Protein AF-A0A554RQQ5-F1 (afdb_monomer_lite)

Foldseek 3Di:
DDDDDDDDDDDDDDDPPPPPPPPPPPVPDQADLPHPQLVVVVLVVLLVLLCVLLVCVPPDPCLSVLQSVQKDWDWAPKDWPDADPPQSKTKIKTWIWIQGQQGIDIWIKIKMWGQDPVNPDIDMDIPRSNVVSVVVSVVCPDPSRVVSSVPDDDDDDDDDDDDDDDDDDDDDDDDDDDDDDDDDDDWADKDKQFFWQWADWDDDPWIKTWTAGPVRDIFIATERQEVVSVVCVVPVVVVVVSHRFTKMWIWTWDQDPSRRDIGTHTHDIGTDD

Secondary structure (DSSP, 8-state):
--------------------------------TT-HHHHHHHHHHHHHHHHHHTTGGGSPTTHHHHHHHH-EEEEEEEEEEEEETTTTEEEEEEEEEEEETTEEEEEEEEEEEEE-TTSS-EEEEEES-HHHHHHHHHHHTSHHHHHHHHTSPPPP-------PPPPPPPPPP-PPPPPPPPPP---PPPEEEEEEEEEEEE-SSS-EEEEE-TT--EEEEE-TT-HHHHHHHH-HHHHHTTTT-EEEEEEEEEEETTTTEEEEEEEEEEE--

Sequence (273 aa):
MSTLKSWRRFVAPLVLAGTAMLVGCTDDSLPTCMDPTAQNLLKKILVNSVARGLDLSTREPGWLEKVERATEVKLTMVRTTGTDEEYRKRSCAAQLQMIVPSGTEVSSVEYTIQQTDDRKDLLVEMRGHDYLVLSLGVMTGDEAFKRAIANMPAQKQPATTGAAPSAPSTPSTPAAAAPSAPAPTATGPTKTVADATLIWLNCEDLCHLQYKTVQGELKSALCTEAPICREWAESPPEFNKRIGSRATLTLGSQFVPEGGVTLDSLHGIEWKL

pLDDT: mean 73.71, std 18.3, range [33.12, 96.12]

Structure (mmCIF, N/CA/C/O backbone):
data_AF-A0A554RQQ5-F1
#
_entry.id   AF-A0A554RQQ5-F1
#
loop_
_atom_site.group_PDB
_atom_site.id
_atom_site.type_symbol
_atom_site.label_atom_id
_atom_site.label_alt_id
_atom_site.label_comp_id
_atom_site.label_asym_id
_atom_site.label_entity_id
_atom_site.label_seq_id
_atom_site.pdbx_PDB_ins_code
_atom_site.Cartn_x
_atom_site.Cartn_y
_atom_site.Cartn_z
_atom_site.occupancy
_atom_site.B_iso_or_equiv
_atom_site.auth_seq_id
_atom_site.auth_comp_id
_atom_site.auth_asym_id
_atom_site.auth_atom_id
_atom_site.pdbx_PDB_model_num
ATOM 1 N N . MET A 1 1 ? -71.474 25.915 66.696 1.00 38.16 1 MET A N 1
ATOM 2 C CA . MET A 1 1 ? -70.078 25.759 67.166 1.00 38.16 1 MET A CA 1
ATOM 3 C C . MET A 1 1 ? -69.235 25.426 65.945 1.00 38.16 1 MET A C 1
ATOM 5 O O . MET A 1 1 ? -69.621 24.511 65.244 1.00 38.16 1 MET A O 1
ATOM 9 N N . SER A 1 2 ? -68.154 26.081 65.552 1.00 38.19 2 SER A N 1
ATOM 10 C CA . SER A 1 2 ? -67.595 27.398 65.832 1.00 38.19 2 SER A CA 1
ATOM 11 C C . SER A 1 2 ? -66.733 27.731 64.609 1.00 38.19 2 SER A C 1
ATOM 13 O O . SER A 1 2 ? -66.118 26.856 64.008 1.00 38.19 2 SER A O 1
ATOM 15 N N . THR A 1 3 ? -66.756 29.001 64.237 1.00 53.28 3 THR A N 1
ATOM 16 C CA . THR A 1 3 ? -65.980 29.682 63.192 1.00 53.28 3 THR A CA 1
ATOM 17 C C . THR A 1 3 ? -64.470 29.448 63.253 1.00 53.28 3 THR A C 1
ATOM 19 O O . THR A 1 3 ? -63.945 29.372 64.356 1.00 53.28 3 THR A O 1
ATOM 22 N N . LEU A 1 4 ? -63.779 29.541 62.107 1.00 45.88 4 LEU A N 1
ATOM 23 C CA . LEU A 1 4 ? -62.556 30.342 61.861 1.00 45.88 4 LEU A CA 1
ATOM 24 C C . LEU A 1 4 ? -62.091 30.089 60.407 1.00 45.88 4 LEU A C 1
ATOM 26 O O . LEU A 1 4 ? -62.290 28.999 59.896 1.00 45.88 4 LEU A O 1
ATOM 30 N N . LYS A 1 5 ? -61.374 30.939 59.673 1.00 42.56 5 LYS A N 1
ATOM 31 C CA . LYS A 1 5 ? -61.205 32.395 59.542 1.00 42.56 5 LYS A CA 1
ATOM 32 C C . LYS A 1 5 ? -60.085 32.527 58.499 1.00 42.56 5 LYS A C 1
ATOM 34 O O . LYS A 1 5 ? -58.994 32.011 58.701 1.00 42.56 5 LYS A O 1
ATOM 39 N N . SER A 1 6 ? -60.390 33.185 57.384 1.00 51.91 6 SER A N 1
ATOM 40 C CA . SER A 1 6 ? -59.441 33.705 56.387 1.00 51.91 6 SER A CA 1
ATOM 41 C C . SER A 1 6 ? -58.162 34.271 57.019 1.00 51.91 6 SER A C 1
ATOM 43 O O . SER A 1 6 ? -58.278 35.013 57.994 1.00 51.91 6 SER A O 1
ATOM 45 N N . TRP A 1 7 ? -56.990 34.031 56.407 1.00 41.44 7 TRP A N 1
ATOM 46 C CA . TRP A 1 7 ? -56.018 35.105 56.157 1.00 41.44 7 TRP A CA 1
ATOM 47 C C . TRP A 1 7 ? -54.899 34.773 55.151 1.00 41.44 7 TRP A C 1
ATOM 49 O O . TRP A 1 7 ? -54.169 33.802 55.284 1.00 41.44 7 TRP A O 1
ATOM 59 N N . ARG A 1 8 ? -54.755 35.731 54.224 1.00 47.56 8 ARG A N 1
ATOM 60 C CA . ARG A 1 8 ? -53.531 36.324 53.654 1.00 47.56 8 ARG A CA 1
ATOM 61 C C . ARG A 1 8 ? -52.628 35.516 52.710 1.00 47.56 8 ARG A C 1
ATOM 63 O O . ARG A 1 8 ? -51.755 34.754 53.098 1.00 47.56 8 ARG A O 1
ATOM 70 N N . ARG A 1 9 ? -52.768 35.931 51.445 1.00 52.62 9 ARG A N 1
ATOM 71 C CA . ARG A 1 9 ? -51.736 36.120 50.416 1.00 52.62 9 ARG A CA 1
ATOM 72 C C . ARG A 1 9 ? -50.350 36.439 51.003 1.00 52.62 9 ARG A C 1
ATOM 74 O O . ARG A 1 9 ? -50.209 37.445 51.695 1.00 52.62 9 ARG A O 1
ATOM 81 N N . PHE A 1 10 ? -49.345 35.671 50.590 1.00 53.25 10 PHE A N 1
ATOM 82 C CA . PHE A 1 10 ? -47.965 36.135 50.468 1.00 53.25 10 PHE A CA 1
ATOM 83 C C . PHE A 1 10 ? -47.440 35.810 49.070 1.00 53.25 10 PHE A C 1
ATOM 85 O O . PHE A 1 10 ? -47.688 34.746 48.510 1.00 53.25 10 PHE A O 1
ATOM 92 N N . VAL A 1 11 ? -46.790 36.823 48.513 1.00 50.09 11 VAL A N 1
ATOM 93 C CA . VAL A 1 11 ? -46.137 36.892 47.210 1.00 50.09 11 VAL A CA 1
ATOM 94 C C . VAL A 1 11 ? -44.761 36.209 47.297 1.00 50.09 11 VAL A C 1
ATOM 96 O O . VAL A 1 11 ? -44.162 36.174 48.368 1.00 50.09 11 VAL A O 1
ATOM 99 N N . ALA A 1 12 ? -44.321 35.657 46.162 1.00 44.16 12 ALA A N 1
ATOM 100 C CA . ALA A 1 12 ? -43.138 34.825 45.897 1.00 44.16 12 ALA A CA 1
ATOM 101 C C . ALA A 1 12 ? -41.777 35.348 46.421 1.00 44.16 12 ALA A C 1
ATOM 103 O O . ALA A 1 12 ? -41.633 36.536 46.710 1.00 44.16 12 ALA A O 1
ATOM 104 N N . PRO A 1 13 ? -40.741 34.482 46.423 1.00 45.22 13 PRO A N 1
ATOM 105 C CA . PRO A 1 13 ? -39.786 34.576 45.313 1.00 45.22 13 PRO A CA 1
ATOM 106 C C . PRO A 1 13 ? -39.266 33.228 44.768 1.00 45.22 13 PRO A C 1
ATOM 108 O O . PRO A 1 13 ? -38.985 32.287 45.500 1.00 45.22 13 PRO A O 1
ATOM 111 N N . LEU A 1 14 ? -39.129 33.193 43.438 1.00 49.03 14 LEU A N 1
ATOM 112 C CA . LEU A 1 14 ? -37.935 32.781 42.691 1.00 49.03 14 LEU A CA 1
ATOM 113 C C . LEU A 1 14 ? -37.027 31.717 43.355 1.00 49.03 14 LEU A C 1
ATOM 115 O O . LEU A 1 14 ? -36.090 32.054 44.074 1.00 49.03 14 LEU A O 1
ATOM 119 N N . VAL A 1 15 ? -37.228 30.441 43.018 1.00 45.12 15 VAL A N 1
ATOM 120 C CA . VAL A 1 15 ? -36.191 29.409 43.177 1.00 45.12 15 VAL A CA 1
ATOM 121 C C . VAL A 1 15 ? -35.638 29.103 41.790 1.00 45.12 15 VAL A C 1
ATOM 123 O O . VAL A 1 15 ? -36.302 28.470 40.970 1.00 45.12 15 VAL A O 1
ATOM 126 N N . LEU A 1 16 ? -34.425 29.602 41.526 1.00 47.28 16 LEU A N 1
ATOM 127 C CA . LEU A 1 16 ? -33.570 29.140 40.437 1.00 47.28 16 LEU A CA 1
ATOM 128 C C . LEU A 1 16 ? -33.329 27.636 40.628 1.00 47.28 16 LEU A C 1
ATOM 130 O O . LEU A 1 16 ? -32.458 27.231 41.396 1.00 47.28 16 LEU A O 1
ATOM 134 N N . ALA A 1 17 ? -34.072 26.803 39.907 1.00 46.94 17 ALA A N 1
ATOM 135 C CA . ALA A 1 17 ? -33.656 25.434 39.646 1.00 46.94 17 ALA A CA 1
ATOM 136 C C . ALA A 1 17 ? -32.569 25.484 38.565 1.00 46.94 17 ALA A C 1
ATOM 138 O O . ALA A 1 17 ? -32.825 25.303 37.378 1.00 46.94 17 ALA A O 1
ATOM 139 N N . GLY A 1 18 ? -31.346 25.805 38.988 1.00 44.09 18 GLY A N 1
ATOM 140 C CA . GLY A 1 18 ? -30.156 25.555 38.195 1.00 44.09 18 GLY A CA 1
ATOM 141 C C . GLY A 1 18 ? -29.967 24.049 38.083 1.00 44.09 18 GLY A C 1
ATOM 142 O O . GLY A 1 18 ? -29.317 23.441 38.929 1.00 44.09 18 GLY A O 1
ATOM 143 N N . THR A 1 19 ? -30.525 23.438 37.040 1.00 46.94 19 THR A N 1
ATOM 144 C CA . THR A 1 19 ? -29.990 22.188 36.503 1.00 46.94 19 THR A CA 1
ATOM 145 C C . THR A 1 19 ? -28.586 22.490 36.003 1.00 46.94 19 THR A C 1
ATOM 147 O O . THR A 1 19 ? -28.380 22.827 34.838 1.00 46.94 19 THR A O 1
ATOM 150 N N . ALA A 1 20 ? -27.615 22.408 36.911 1.00 43.78 20 ALA A N 1
ATOM 151 C CA . ALA A 1 20 ? -26.250 22.105 36.547 1.00 43.78 20 ALA A CA 1
ATOM 152 C C . ALA A 1 20 ? -26.311 20.756 35.829 1.00 43.78 20 ALA A C 1
ATOM 154 O O . ALA A 1 20 ? -26.389 19.701 36.458 1.00 43.78 20 ALA A O 1
ATOM 155 N N . MET A 1 21 ? -26.372 20.798 34.497 1.00 44.34 21 MET A N 1
ATOM 156 C CA . MET A 1 21 ? -26.006 19.650 33.693 1.00 44.34 21 MET A CA 1
ATOM 157 C C . MET A 1 21 ? -24.552 19.363 34.046 1.00 44.34 21 MET A C 1
ATOM 159 O O . MET A 1 21 ? -23.637 20.033 33.573 1.00 44.34 21 MET A O 1
ATOM 163 N N . LEU A 1 22 ? -24.354 18.396 34.938 1.00 41.53 22 LEU A N 1
ATOM 164 C CA . LEU A 1 22 ? -23.123 17.637 35.025 1.00 41.53 22 LEU A CA 1
ATOM 165 C C . LEU A 1 22 ? -22.985 16.918 33.683 1.00 41.53 22 LEU A C 1
ATOM 167 O O . LEU A 1 22 ? -23.332 15.749 33.546 1.00 41.53 22 LEU A O 1
ATOM 171 N N . VAL A 1 23 ? -22.512 17.648 32.672 1.00 49.09 23 VAL A N 1
ATOM 172 C CA . VAL A 1 23 ? -21.879 17.063 31.498 1.00 49.09 23 VAL A CA 1
ATOM 173 C C . VAL A 1 23 ? -20.548 16.524 32.009 1.00 49.09 23 VAL A C 1
ATOM 175 O O . VAL A 1 23 ? -19.493 17.134 31.863 1.00 49.09 23 VAL A O 1
ATOM 178 N N . GLY A 1 24 ? -20.618 15.403 32.725 1.00 39.22 24 GLY A N 1
ATOM 179 C CA . GLY A 1 24 ? -19.483 14.517 32.851 1.00 39.22 24 GLY A CA 1
ATOM 180 C C . GLY A 1 24 ? -19.228 13.983 31.453 1.00 39.22 24 GLY A C 1
ATOM 181 O O . GLY A 1 24 ? -19.853 13.007 31.052 1.00 39.22 24 GLY A O 1
ATOM 182 N N . CYS A 1 25 ? -18.366 14.662 30.695 1.00 50.16 25 CYS A N 1
ATOM 183 C CA . CYS A 1 25 ? -17.710 14.088 29.530 1.00 50.16 25 CYS A CA 1
ATOM 184 C C . CYS A 1 25 ? -16.826 12.941 30.031 1.00 50.16 25 CYS A C 1
ATOM 186 O O . CYS A 1 25 ? -15.625 13.093 30.222 1.00 50.16 25 CYS A O 1
ATOM 188 N N . THR A 1 26 ? -17.427 11.799 30.347 1.00 46.47 26 THR A N 1
ATOM 189 C CA . THR A 1 26 ? -16.700 10.539 30.331 1.00 46.47 26 THR A CA 1
ATOM 190 C C . THR A 1 26 ? -16.506 10.221 28.858 1.00 46.47 26 THR A C 1
ATOM 192 O O . THR A 1 26 ? -17.445 9.768 28.202 1.00 46.47 26 THR A O 1
ATOM 195 N N . ASP A 1 27 ? -15.324 10.541 28.330 1.00 54.66 27 ASP A N 1
ATOM 196 C CA . ASP A 1 27 ? -14.868 10.173 26.987 1.00 54.66 27 ASP A CA 1
ATOM 197 C C . ASP A 1 27 ? -14.740 8.638 26.895 1.00 54.66 27 ASP A C 1
ATOM 199 O O . ASP A 1 27 ? -13.658 8.060 26.905 1.00 54.66 27 ASP A O 1
ATOM 203 N N . ASP A 1 28 ? -15.885 7.956 26.879 1.00 60.62 28 ASP A N 1
ATOM 204 C CA . ASP A 1 28 ? -16.038 6.528 26.586 1.00 60.62 28 ASP A CA 1
ATOM 205 C C . ASP A 1 28 ? -16.254 6.297 25.080 1.00 60.62 28 ASP A C 1
ATOM 207 O O . ASP A 1 28 ? -16.583 5.196 24.643 1.00 60.62 28 ASP A O 1
ATOM 211 N N . SER A 1 29 ? -16.071 7.338 24.261 1.00 70.31 29 SER A N 1
ATOM 212 C CA . SER A 1 29 ? -16.177 7.218 22.815 1.00 70.31 29 SER A CA 1
ATOM 213 C C . SER A 1 29 ? -14.978 6.452 22.266 1.00 70.31 29 SER A C 1
ATOM 215 O O . SER A 1 29 ? -13.844 6.926 22.321 1.00 70.31 29 SER A O 1
ATOM 217 N N . LEU A 1 30 ? -15.262 5.290 21.683 1.00 79.44 30 LEU A N 1
ATOM 218 C CA . LEU A 1 30 ? -14.343 4.523 20.849 1.00 79.44 30 LEU A CA 1
ATOM 219 C C . LEU A 1 30 ? -13.526 5.430 19.910 1.00 79.44 30 LEU A C 1
ATOM 221 O O . LEU A 1 30 ? -14.129 6.255 19.206 1.00 79.44 30 LEU A O 1
ATOM 225 N N . PRO A 1 31 ? -12.197 5.234 19.812 1.00 82.50 31 PRO A N 1
ATOM 226 C CA . PRO A 1 31 ? -11.343 6.031 18.942 1.00 82.50 31 PRO A CA 1
ATOM 227 C C . PRO A 1 31 ? -11.830 5.969 17.491 1.00 82.50 31 PRO A C 1
ATOM 229 O O . PRO A 1 31 ? -12.278 4.934 16.982 1.00 82.50 31 PRO A O 1
ATOM 232 N N . THR A 1 32 ? -11.818 7.116 16.820 1.00 89.75 32 THR A N 1
ATOM 233 C CA . THR A 1 32 ? -12.294 7.217 15.435 1.00 89.75 32 THR A CA 1
ATOM 234 C C . THR A 1 32 ? -11.230 6.703 14.469 1.00 89.75 32 THR A C 1
ATOM 236 O O . THR A 1 32 ? -10.039 6.775 14.758 1.00 89.75 32 THR A O 1
ATOM 239 N N . CYS A 1 33 ? -11.630 6.237 13.280 1.00 89.19 33 CYS A N 1
ATOM 240 C CA . CYS A 1 33 ? -10.667 5.826 12.250 1.00 89.19 33 CYS A CA 1
ATOM 241 C C . CYS A 1 33 ? -9.702 6.958 11.847 1.00 89.19 33 CYS A C 1
ATOM 243 O O . CYS A 1 33 ? -8.607 6.682 11.366 1.00 89.19 33 CYS A O 1
ATOM 245 N N . MET A 1 34 ? -10.083 8.222 12.062 1.00 88.50 34 MET A N 1
ATOM 246 C CA . MET A 1 34 ? -9.247 9.393 11.793 1.00 88.50 34 MET A CA 1
ATOM 247 C C . MET A 1 34 ? -8.507 9.919 13.029 1.00 88.50 34 MET A C 1
ATOM 249 O O . MET A 1 34 ? -7.949 11.014 12.966 1.00 88.50 34 MET A O 1
ATOM 253 N N . ASP A 1 35 ? -8.459 9.161 14.125 1.00 89.75 35 ASP A N 1
ATOM 254 C CA . ASP A 1 35 ? -7.732 9.552 15.329 1.00 89.75 35 ASP A CA 1
ATOM 255 C C . ASP A 1 35 ? -6.247 9.863 15.013 1.00 89.75 35 ASP A C 1
ATOM 257 O O . ASP A 1 35 ? -5.564 9.056 14.369 1.00 89.75 35 ASP A O 1
ATOM 261 N N . PRO A 1 36 ? -5.721 11.033 15.421 1.00 88.56 36 PRO A N 1
ATOM 262 C CA . PRO A 1 36 ? -4.363 11.448 15.072 1.00 88.56 36 PRO A CA 1
ATOM 263 C C . PRO A 1 36 ? -3.288 10.548 15.695 1.00 88.56 36 PRO A C 1
ATOM 265 O O . PRO A 1 36 ? -2.225 10.360 15.098 1.00 88.56 36 PRO A O 1
ATOM 268 N N . THR A 1 37 ? -3.551 9.962 16.865 1.00 88.69 37 THR A N 1
ATOM 269 C CA . THR A 1 37 ? -2.639 9.013 17.514 1.00 88.69 37 THR A CA 1
ATOM 270 C C . THR A 1 37 ? -2.578 7.722 16.706 1.00 88.69 37 THR A C 1
ATOM 272 O O . THR A 1 37 ? -1.482 7.259 16.385 1.00 88.69 37 THR A O 1
ATOM 275 N N . ALA A 1 38 ? -3.730 7.201 16.274 1.00 88.56 38 ALA A N 1
ATOM 276 C CA . ALA A 1 38 ? -3.795 6.040 15.391 1.00 88.56 38 ALA A CA 1
ATOM 277 C C . ALA A 1 38 ? -3.080 6.288 14.050 1.00 88.56 38 ALA A C 1
ATOM 279 O O . ALA A 1 38 ? -2.271 5.465 13.623 1.00 88.56 38 ALA A O 1
ATOM 280 N N . GLN A 1 39 ? -3.289 7.447 13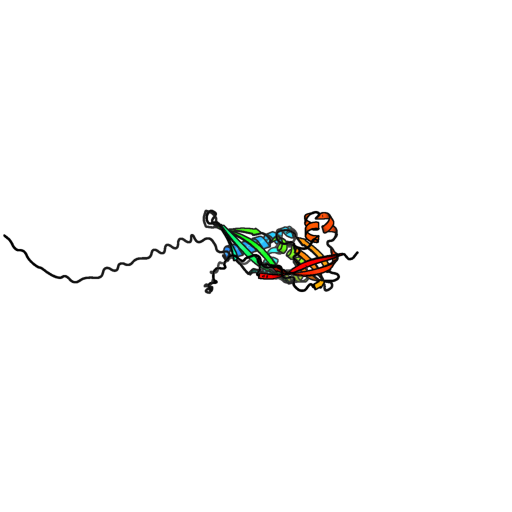.414 1.00 87.56 39 GLN A N 1
ATOM 281 C CA . GLN A 1 39 ? -2.594 7.797 12.167 1.00 87.56 39 GLN A CA 1
ATOM 282 C C . GLN A 1 39 ? -1.070 7.847 12.338 1.00 87.56 39 GLN A C 1
ATOM 284 O O . GLN A 1 39 ? -0.330 7.368 11.478 1.00 87.56 39 GLN A O 1
ATOM 289 N N . ASN A 1 40 ? -0.580 8.398 13.451 1.00 87.44 40 ASN A N 1
ATOM 290 C CA . ASN A 1 40 ? 0.852 8.423 13.743 1.00 87.44 40 ASN A CA 1
ATOM 291 C C . ASN A 1 40 ? 1.418 7.017 13.988 1.00 87.44 40 ASN A C 1
ATOM 293 O O . ASN A 1 40 ? 2.539 6.732 13.563 1.00 87.44 40 ASN A O 1
ATOM 297 N N . LEU A 1 41 ? 0.654 6.126 14.627 1.00 89.12 41 LEU A N 1
ATOM 298 C CA . LEU A 1 41 ? 1.038 4.723 14.792 1.00 89.12 41 LEU A CA 1
ATOM 299 C C . LEU A 1 41 ? 1.103 3.992 13.446 1.00 89.12 41 LEU A C 1
ATOM 301 O O . LEU A 1 41 ? 2.092 3.312 13.190 1.00 89.12 41 LEU A O 1
ATOM 305 N N . LEU A 1 42 ? 0.133 4.196 12.551 1.00 88.62 42 LEU A N 1
ATOM 306 C CA . LEU A 1 42 ? 0.153 3.610 11.203 1.00 88.62 42 LEU A CA 1
ATOM 307 C C . LEU A 1 42 ? 1.402 4.019 10.418 1.00 88.62 42 LEU A C 1
ATOM 309 O O . LEU A 1 42 ? 2.062 3.168 9.823 1.00 88.62 42 LEU A O 1
ATOM 313 N N . LYS A 1 43 ? 1.777 5.304 10.470 1.00 85.56 43 LYS A N 1
ATOM 314 C CA . LYS A 1 43 ? 3.017 5.800 9.849 1.00 85.56 43 LYS A CA 1
ATOM 315 C C . LYS A 1 43 ? 4.249 5.086 10.402 1.00 85.56 43 LYS A C 1
ATOM 317 O O . LYS A 1 43 ? 5.088 4.638 9.626 1.00 85.56 43 LYS A O 1
ATOM 322 N N . LYS A 1 44 ? 4.339 4.937 11.728 1.00 84.44 44 LYS A N 1
ATOM 323 C CA . LYS A 1 44 ? 5.446 4.220 12.381 1.00 84.44 44 LYS A CA 1
ATOM 324 C C . LYS A 1 44 ? 5.496 2.747 11.983 1.00 84.44 44 LYS A C 1
ATOM 326 O O . LYS A 1 44 ? 6.582 2.246 11.712 1.00 84.44 44 LYS A O 1
ATOM 331 N N . ILE A 1 45 ? 4.348 2.063 11.940 1.00 87.06 45 ILE A N 1
ATOM 332 C CA . ILE A 1 45 ? 4.263 0.661 11.505 1.00 87.06 45 ILE A CA 1
ATOM 333 C C . ILE A 1 45 ? 4.797 0.547 10.080 1.00 87.06 45 ILE A C 1
ATOM 335 O O . ILE A 1 45 ? 5.7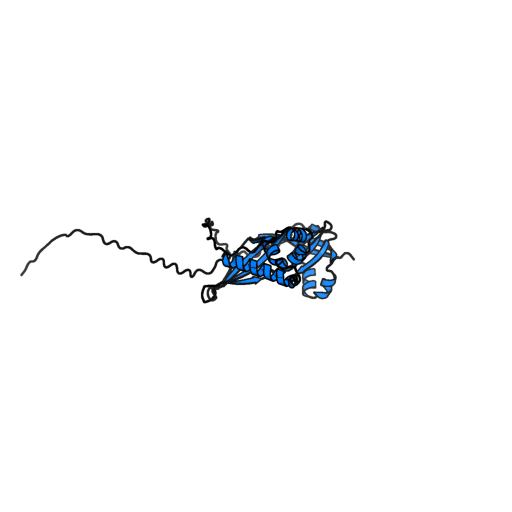06 -0.237 9.841 1.00 87.06 45 ILE A O 1
ATOM 339 N N . LEU A 1 46 ? 4.306 1.384 9.165 1.00 83.94 46 LEU A N 1
ATOM 340 C CA . LEU A 1 46 ? 4.725 1.374 7.769 1.00 83.94 46 LEU A CA 1
ATOM 341 C C . LEU A 1 46 ? 6.234 1.585 7.620 1.00 83.94 46 LEU A C 1
ATOM 343 O O . LEU A 1 46 ? 6.905 0.782 6.981 1.00 83.94 46 LEU A O 1
ATOM 347 N N . VAL A 1 47 ? 6.783 2.624 8.250 1.00 79.12 47 VAL A N 1
ATOM 348 C CA . VAL A 1 47 ? 8.220 2.918 8.185 1.00 79.12 47 VAL A CA 1
ATOM 349 C C . VAL A 1 47 ? 9.056 1.784 8.780 1.00 79.12 47 VAL A C 1
ATOM 351 O O . VAL A 1 47 ? 10.082 1.416 8.215 1.00 79.12 47 VAL A O 1
ATOM 354 N N . ASN A 1 48 ? 8.630 1.201 9.899 1.00 80.12 48 ASN A N 1
ATOM 355 C CA . ASN A 1 48 ? 9.334 0.081 10.518 1.00 80.12 48 ASN A CA 1
ATOM 356 C C . ASN A 1 48 ? 9.276 -1.178 9.636 1.00 80.12 48 ASN A C 1
ATOM 358 O O . ASN A 1 48 ? 10.283 -1.868 9.486 1.00 80.12 48 ASN A O 1
ATOM 362 N N . SER A 1 49 ? 8.137 -1.456 8.998 1.00 80.00 49 SER A N 1
ATOM 363 C CA . SER A 1 49 ? 8.021 -2.543 8.022 1.00 80.00 49 SER A CA 1
ATOM 364 C C . SER A 1 49 ? 8.952 -2.317 6.828 1.00 80.00 49 SER A C 1
ATOM 366 O O . SER A 1 49 ? 9.620 -3.254 6.402 1.00 80.00 49 SER A O 1
ATOM 368 N N . VAL A 1 50 ? 9.107 -1.073 6.357 1.00 75.88 50 VAL A N 1
ATOM 369 C CA . VAL A 1 50 ? 10.111 -0.708 5.337 1.00 75.88 50 VAL A CA 1
ATOM 370 C C . VAL A 1 50 ? 11.528 -0.946 5.830 1.00 75.88 50 VAL A C 1
ATOM 372 O O . VAL A 1 50 ? 12.306 -1.603 5.142 1.00 75.88 50 VAL A O 1
ATOM 375 N N . ALA A 1 51 ? 11.852 -0.453 7.028 1.00 72.81 51 ALA A N 1
ATOM 376 C CA . ALA A 1 51 ? 13.159 -0.618 7.657 1.00 72.81 51 ALA A CA 1
ATOM 377 C C . ALA A 1 51 ? 13.592 -2.091 7.683 1.00 72.81 51 ALA A C 1
ATOM 379 O O . ALA A 1 51 ? 14.727 -2.418 7.332 1.00 72.81 51 ALA A O 1
ATOM 380 N N . ARG A 1 52 ? 12.658 -2.970 8.063 1.00 71.88 52 ARG A N 1
ATOM 381 C CA . ARG A 1 52 ? 12.854 -4.422 8.120 1.00 71.88 52 ARG A CA 1
ATOM 382 C C . ARG A 1 52 ? 12.907 -5.061 6.735 1.00 71.88 52 ARG A C 1
ATOM 384 O O . ARG A 1 52 ? 13.791 -5.871 6.487 1.00 71.88 52 ARG A O 1
ATOM 391 N N . GLY A 1 53 ? 11.981 -4.705 5.845 1.00 67.69 53 GLY A N 1
ATOM 392 C CA . GLY A 1 53 ? 11.823 -5.338 4.534 1.00 67.69 53 GLY A CA 1
ATOM 393 C C . GLY A 1 53 ? 12.994 -5.103 3.583 1.00 67.69 53 GLY A C 1
ATOM 394 O O . GLY A 1 53 ? 13.263 -5.937 2.725 1.00 67.69 53 GLY A O 1
ATOM 395 N N . LEU A 1 54 ? 13.721 -3.996 3.744 1.00 66.56 54 LEU A N 1
ATOM 396 C CA . LEU A 1 54 ? 14.833 -3.635 2.860 1.00 66.56 54 LEU A CA 1
ATOM 397 C C . LEU A 1 54 ? 16.218 -3.948 3.447 1.00 66.56 54 LEU A C 1
ATOM 399 O O . LEU A 1 54 ? 17.213 -3.430 2.942 1.00 66.56 54 LEU A O 1
ATOM 403 N N . ASP A 1 55 ? 16.268 -4.751 4.518 1.00 63.44 55 ASP A N 1
ATOM 404 C CA . ASP A 1 55 ? 17.475 -5.093 5.287 1.00 63.44 55 ASP A CA 1
ATOM 405 C C . ASP A 1 55 ? 18.404 -3.886 5.510 1.00 63.44 55 ASP A C 1
ATOM 407 O O . ASP A 1 55 ? 19.610 -3.870 5.247 1.00 63.44 55 ASP A O 1
ATOM 411 N N . LEU A 1 56 ? 17.794 -2.799 5.978 1.00 60.38 56 LEU A N 1
ATOM 412 C CA . LEU A 1 56 ? 18.439 -1.487 6.065 1.00 60.38 56 LEU A CA 1
ATOM 413 C C . LEU A 1 56 ? 19.350 -1.371 7.282 1.00 60.38 56 LEU A C 1
ATOM 415 O O . LEU A 1 56 ? 19.905 -0.305 7.537 1.00 60.38 56 LEU A O 1
ATOM 419 N N . SER A 1 57 ? 19.525 -2.476 8.006 1.00 52.66 57 SER A N 1
ATOM 420 C CA . SER A 1 57 ? 20.441 -2.631 9.132 1.00 52.66 57 SER A CA 1
ATOM 421 C C . SER A 1 57 ? 21.897 -2.319 8.753 1.00 52.66 57 SER A C 1
ATOM 423 O O . SER A 1 57 ? 22.689 -1.932 9.608 1.00 52.66 57 SER A O 1
ATOM 425 N N . THR A 1 58 ? 22.229 -2.424 7.462 1.00 57.69 58 THR A N 1
ATOM 426 C CA . THR A 1 58 ? 23.554 -2.134 6.893 1.00 57.69 58 THR A CA 1
ATOM 427 C C . THR A 1 58 ? 23.714 -0.703 6.356 1.00 57.69 58 THR A C 1
ATOM 429 O O . THR A 1 58 ? 24.807 -0.336 5.921 1.00 57.69 58 THR A O 1
ATOM 432 N N . ARG A 1 59 ? 22.657 0.128 6.365 1.00 65.00 59 ARG A N 1
ATOM 433 C CA . ARG A 1 59 ? 22.719 1.516 5.869 1.00 65.00 59 ARG A CA 1
ATOM 434 C C . ARG A 1 59 ? 23.306 2.481 6.899 1.00 65.00 59 ARG A C 1
ATOM 436 O O . ARG A 1 59 ? 23.342 2.209 8.094 1.00 65.00 59 ARG A O 1
ATOM 443 N N . GLU A 1 60 ? 23.769 3.632 6.405 1.00 70.94 60 GLU A N 1
ATOM 444 C CA . GLU A 1 60 ? 24.347 4.690 7.237 1.00 70.94 60 GLU A CA 1
ATOM 445 C C . GLU A 1 60 ? 23.424 5.079 8.411 1.00 70.94 60 GLU A C 1
ATOM 447 O O . GLU A 1 60 ? 22.201 5.173 8.235 1.00 70.94 60 GLU A O 1
ATOM 452 N N . PRO A 1 61 ? 23.992 5.377 9.596 1.00 73.88 61 PRO A N 1
ATOM 453 C CA . PRO A 1 61 ? 23.234 5.906 10.724 1.00 73.88 61 PRO A CA 1
ATOM 454 C C . PRO A 1 61 ? 22.382 7.119 10.318 1.00 73.88 61 PRO A C 1
ATOM 456 O O . PRO A 1 61 ? 22.854 8.023 9.627 1.00 73.88 61 PRO A O 1
ATOM 459 N N . GLY A 1 62 ? 21.115 7.137 10.736 1.00 75.75 62 GLY A N 1
ATOM 460 C CA . GLY A 1 62 ? 20.170 8.216 10.416 1.00 75.75 62 GLY A CA 1
ATOM 461 C C . GLY A 1 62 ? 19.562 8.155 9.007 1.00 75.75 62 GLY A C 1
ATOM 462 O O . GLY A 1 62 ? 18.799 9.043 8.624 1.00 75.75 62 GLY A O 1
ATOM 463 N N . TRP A 1 63 ? 19.843 7.111 8.216 1.00 77.00 63 TRP A N 1
ATOM 464 C CA . TRP A 1 63 ? 19.180 6.912 6.923 1.00 77.00 63 TRP A CA 1
ATOM 465 C C . TRP A 1 63 ? 17.655 6.783 7.070 1.00 77.00 63 TRP A C 1
ATOM 467 O O . TRP A 1 63 ? 16.917 7.377 6.285 1.00 77.00 63 TRP A O 1
ATOM 477 N N . LEU A 1 64 ? 17.179 6.072 8.100 1.00 76.62 64 LEU A N 1
ATOM 478 C CA . LEU A 1 64 ? 15.744 5.890 8.337 1.00 76.62 64 LEU A CA 1
ATOM 479 C C . LEU A 1 64 ? 15.043 7.232 8.581 1.00 76.62 64 LEU A C 1
ATOM 481 O O . LEU A 1 64 ? 14.031 7.514 7.955 1.00 76.62 64 LEU A O 1
ATOM 485 N N . GLU A 1 65 ? 15.645 8.103 9.389 1.00 81.06 65 GLU A N 1
ATOM 486 C CA . GLU A 1 65 ? 15.143 9.456 9.660 1.00 81.06 65 GLU A CA 1
ATOM 487 C C . GLU A 1 65 ? 15.140 10.326 8.392 1.00 81.06 65 GLU A C 1
ATOM 489 O O . GLU A 1 65 ? 14.280 11.185 8.205 1.00 81.06 65 GLU A O 1
ATOM 494 N N . LYS A 1 66 ? 16.102 10.131 7.478 1.00 81.12 66 LYS A N 1
ATOM 495 C CA . LYS A 1 66 ? 16.071 10.793 6.164 1.00 81.12 66 LYS A CA 1
ATOM 496 C C . LYS A 1 66 ? 14.912 10.278 5.314 1.00 81.12 66 LYS A C 1
ATOM 498 O O . LYS A 1 66 ? 14.249 11.088 4.681 1.00 81.12 66 LYS A O 1
ATOM 503 N N . VAL A 1 67 ? 14.638 8.975 5.320 1.00 79.12 67 VAL A N 1
ATOM 504 C CA . VAL A 1 67 ? 13.501 8.406 4.582 1.00 79.12 67 VAL A CA 1
ATOM 505 C C . VAL A 1 67 ? 12.170 8.827 5.162 1.00 79.12 67 VAL A C 1
ATOM 507 O O . VAL A 1 67 ? 11.308 9.235 4.394 1.00 79.12 67 VAL A O 1
ATOM 510 N N . GLU A 1 68 ? 12.015 8.817 6.482 1.00 80.62 68 GLU A N 1
ATOM 511 C CA . GLU A 1 68 ? 10.831 9.356 7.155 1.00 80.62 68 GLU A CA 1
ATOM 512 C C . GLU A 1 68 ? 10.566 10.810 6.756 1.00 80.62 68 GLU A C 1
ATOM 514 O O . GLU A 1 68 ? 9.421 11.193 6.548 1.00 80.62 68 GLU A O 1
ATOM 519 N N . ARG A 1 69 ? 11.619 11.621 6.597 1.00 82.56 69 ARG A N 1
ATOM 520 C CA . ARG A 1 69 ? 11.493 13.021 6.159 1.00 82.56 69 ARG A CA 1
ATOM 521 C C . ARG A 1 69 ? 11.266 13.178 4.660 1.00 82.56 69 ARG A C 1
ATOM 523 O O . ARG A 1 69 ? 10.644 14.149 4.243 1.00 82.56 69 ARG A O 1
ATOM 530 N N . ALA A 1 70 ? 11.798 12.267 3.852 1.00 81.62 70 ALA A N 1
ATOM 531 C CA . ALA A 1 70 ? 11.611 12.262 2.404 1.00 81.62 70 ALA A CA 1
ATOM 532 C C . ALA A 1 70 ? 10.270 11.663 1.979 1.00 81.62 70 ALA A C 1
ATOM 534 O O . ALA A 1 70 ? 9.864 11.856 0.835 1.00 81.62 70 ALA A O 1
ATOM 535 N N . THR A 1 71 ? 9.609 10.937 2.879 1.00 81.31 71 THR A N 1
ATOM 536 C CA . THR A 1 71 ? 8.395 10.183 2.591 1.00 81.31 71 THR A CA 1
ATOM 537 C C . THR A 1 71 ? 7.219 10.807 3.320 1.00 81.31 71 THR A C 1
ATOM 539 O O . THR A 1 71 ? 7.137 10.772 4.545 1.00 81.31 71 THR A O 1
ATOM 542 N N . GLU A 1 72 ? 6.266 11.350 2.572 1.00 86.38 72 GLU A N 1
ATOM 543 C CA . GLU A 1 72 ? 5.001 11.799 3.139 1.00 86.38 72 GLU A CA 1
ATOM 544 C C . GLU A 1 72 ? 3.967 10.676 3.019 1.00 86.38 72 GLU A C 1
ATOM 546 O O . GLU A 1 72 ? 3.692 10.171 1.933 1.00 86.38 72 GLU A O 1
ATOM 551 N N . VAL A 1 73 ? 3.379 10.284 4.148 1.00 85.44 73 VAL A N 1
ATOM 552 C CA . VAL A 1 73 ? 2.329 9.262 4.203 1.00 85.44 73 VAL A CA 1
ATOM 553 C C . VAL A 1 73 ? 1.003 9.934 4.532 1.00 85.44 73 VAL A C 1
ATOM 555 O O . VAL A 1 73 ? 0.861 10.565 5.586 1.00 85.44 73 VAL A O 1
ATOM 558 N N . LYS A 1 74 ? 0.024 9.777 3.645 1.00 88.19 74 LYS A N 1
ATOM 559 C CA . LYS A 1 74 ? -1.344 10.275 3.790 1.00 88.19 74 LYS A CA 1
ATOM 560 C C . LYS A 1 74 ? -2.315 9.109 3.826 1.00 88.19 74 LYS A C 1
ATOM 562 O O . LYS A 1 74 ? -2.270 8.233 2.971 1.00 88.19 74 LYS A O 1
ATOM 567 N N . LEU A 1 75 ? -3.225 9.132 4.793 1.00 88.31 75 LEU A N 1
ATOM 568 C CA . LEU A 1 75 ? -4.423 8.309 4.734 1.00 88.31 75 LEU A CA 1
ATOM 569 C C . LEU A 1 75 ? -5.530 9.120 4.071 1.00 88.31 75 LEU A C 1
ATOM 571 O O . LEU A 1 75 ? -5.859 10.223 4.504 1.00 88.31 75 LEU A O 1
ATOM 575 N N . THR A 1 76 ? -6.099 8.564 3.015 1.00 85.31 76 THR A N 1
ATOM 576 C CA . THR A 1 76 ? -7.225 9.129 2.275 1.00 85.31 76 THR A CA 1
ATOM 577 C C . THR A 1 76 ? -8.357 8.111 2.234 1.00 85.31 76 THR A C 1
ATOM 579 O O . THR A 1 76 ? -8.145 6.936 2.527 1.00 85.31 76 THR A O 1
ATOM 582 N N . MET A 1 77 ? -9.578 8.558 1.924 1.00 85.56 77 MET A N 1
ATOM 583 C CA . MET A 1 77 ? -10.760 7.681 1.843 1.00 85.56 77 MET A CA 1
ATOM 584 C C . MET A 1 77 ? -10.951 6.786 3.081 1.00 85.56 77 MET A C 1
ATOM 586 O O . MET A 1 77 ? -11.331 5.622 2.975 1.00 85.56 77 MET A O 1
ATOM 590 N N . VAL A 1 78 ? -10.664 7.333 4.265 1.00 89.38 78 VAL A N 1
ATOM 591 C CA . VAL A 1 78 ? -10.801 6.611 5.530 1.00 89.38 78 VAL A CA 1
ATOM 592 C C . VAL A 1 78 ? -12.278 6.343 5.799 1.00 89.38 78 VAL A C 1
ATOM 594 O O . VAL A 1 78 ? -13.081 7.273 5.871 1.00 89.38 78 VAL A O 1
ATOM 597 N N . ARG A 1 79 ? -12.629 5.073 5.989 1.00 87.06 79 ARG A N 1
ATOM 598 C CA . ARG A 1 79 ? -13.986 4.632 6.320 1.00 87.06 79 ARG A CA 1
ATOM 599 C C . ARG A 1 79 ? -13.970 3.577 7.414 1.00 87.06 79 ARG A C 1
ATOM 601 O O . ARG A 1 79 ? -13.050 2.768 7.499 1.00 87.06 79 ARG A O 1
ATOM 608 N N . THR A 1 80 ? -15.011 3.567 8.237 1.00 91.81 80 THR A N 1
ATOM 609 C CA . THR A 1 80 ? -15.248 2.491 9.205 1.00 91.81 80 THR A CA 1
ATOM 610 C C . THR A 1 80 ? -15.892 1.308 8.492 1.00 91.81 80 THR A C 1
ATOM 612 O O . THR A 1 80 ? -16.886 1.477 7.790 1.00 91.81 80 THR A O 1
ATOM 615 N N . THR A 1 81 ? -15.319 0.120 8.661 1.00 90.12 81 THR A N 1
ATOM 616 C CA . THR A 1 81 ? -15.825 -1.137 8.086 1.00 90.12 81 THR A CA 1
ATOM 617 C C . THR A 1 81 ? -16.504 -2.023 9.121 1.00 90.12 81 THR A C 1
ATOM 619 O O . THR A 1 81 ? -17.339 -2.846 8.763 1.00 90.12 81 THR A O 1
ATOM 622 N N . GLY A 1 82 ? -16.199 -1.826 10.404 1.00 90.75 82 GLY A N 1
ATOM 623 C CA . GLY A 1 82 ? -16.810 -2.569 11.498 1.00 90.75 82 GLY A CA 1
ATOM 624 C C . GLY A 1 82 ? -16.555 -1.905 12.843 1.00 90.75 82 GLY A C 1
ATOM 625 O O . GLY A 1 82 ? -15.616 -1.126 13.004 1.00 90.75 82 GLY A O 1
ATOM 626 N N . THR A 1 83 ? -17.416 -2.188 13.813 1.00 91.88 83 THR A N 1
ATOM 627 C CA . THR A 1 83 ? -17.230 -1.789 15.211 1.00 91.88 83 THR A CA 1
ATOM 628 C C . THR A 1 83 ? -17.580 -2.975 16.092 1.00 91.88 83 THR A C 1
ATOM 630 O O . THR A 1 83 ? -18.590 -3.637 15.869 1.00 91.88 83 THR A O 1
ATOM 633 N N . ASP A 1 84 ? -16.721 -3.226 17.065 1.00 89.00 84 ASP A N 1
ATOM 634 C CA . ASP A 1 84 ? -16.847 -4.259 18.073 1.00 89.00 84 ASP A CA 1
ATOM 635 C C . ASP A 1 84 ? -16.851 -3.566 19.439 1.00 89.00 84 ASP A C 1
ATOM 637 O O . ASP A 1 84 ? -15.821 -3.110 19.945 1.00 89.00 84 ASP A O 1
ATOM 641 N N . GLU A 1 85 ? -18.053 -3.404 19.985 1.00 86.50 85 GLU A N 1
ATOM 642 C CA . GLU A 1 85 ? -18.285 -2.715 21.256 1.00 86.50 85 GLU A CA 1
ATOM 643 C C . GLU A 1 85 ? -17.767 -3.529 22.449 1.00 86.50 85 GLU A C 1
ATOM 645 O O . GLU A 1 85 ? -17.336 -2.947 23.444 1.00 86.50 85 GLU A O 1
ATOM 650 N N . GLU A 1 86 ? -17.766 -4.864 22.347 1.00 85.88 86 GLU A N 1
ATOM 651 C CA . GLU A 1 86 ? -17.304 -5.758 23.413 1.00 85.88 86 GLU A CA 1
ATOM 652 C C . GLU A 1 86 ? -15.801 -5.590 23.636 1.00 85.88 86 GLU A C 1
ATOM 654 O O . GLU A 1 86 ? -15.353 -5.386 24.764 1.00 85.88 86 GLU A O 1
ATOM 659 N N . TYR A 1 87 ? -15.029 -5.576 22.548 1.00 84.56 87 TYR A N 1
ATOM 660 C CA . TYR A 1 87 ? -13.574 -5.429 22.600 1.00 84.56 87 TYR A CA 1
ATOM 661 C C . TYR A 1 87 ? -13.088 -3.990 22.435 1.00 84.56 87 TYR A C 1
ATOM 663 O O . TYR A 1 87 ? -11.880 -3.756 22.329 1.00 84.56 87 TYR A O 1
ATOM 671 N N . ARG A 1 88 ? -14.011 -3.022 22.386 1.00 86.12 88 ARG A N 1
ATOM 672 C CA . ARG A 1 88 ? -13.731 -1.608 22.093 1.00 86.12 88 ARG A CA 1
ATOM 673 C C . ARG A 1 88 ? -12.799 -1.444 20.885 1.00 86.12 88 ARG A C 1
ATOM 675 O O . ARG A 1 88 ? -11.836 -0.669 20.905 1.00 86.12 88 ARG A O 1
ATOM 682 N N . LYS A 1 89 ? -13.090 -2.200 19.828 1.00 90.75 89 LYS A N 1
ATOM 683 C CA . LYS A 1 89 ? -12.283 -2.293 18.613 1.00 90.75 89 LYS A CA 1
ATOM 684 C C . LYS A 1 89 ? -13.055 -1.717 17.433 1.00 90.75 89 LYS A C 1
ATOM 686 O O . LYS A 1 89 ? -14.243 -1.963 17.252 1.00 90.75 89 LYS A O 1
ATOM 691 N N . ARG A 1 90 ? -12.377 -0.937 16.597 1.00 93.69 90 ARG A N 1
ATOM 692 C CA . ARG A 1 90 ? -12.938 -0.376 15.366 1.00 93.69 90 ARG A CA 1
ATOM 693 C C . ARG A 1 90 ? -12.108 -0.815 14.176 1.00 93.69 90 ARG A C 1
ATOM 695 O O . ARG A 1 90 ? -10.900 -0.596 14.156 1.00 93.69 90 ARG A O 1
ATOM 702 N N . SER A 1 91 ? -12.768 -1.411 13.193 1.00 93.00 91 SER A N 1
ATOM 703 C CA . SER A 1 91 ? -12.166 -1.787 11.917 1.00 93.00 91 SER A CA 1
ATOM 704 C C . SER A 1 91 ? -12.337 -0.654 10.917 1.00 93.00 91 SER A C 1
ATOM 706 O O . SER A 1 91 ? -13.415 -0.063 10.784 1.00 93.00 91 SER A O 1
ATOM 708 N N . CYS A 1 92 ? -11.257 -0.343 10.222 1.00 94.75 92 CYS A N 1
ATOM 709 C CA . CYS A 1 92 ? -11.138 0.774 9.311 1.00 94.75 92 CYS A CA 1
ATOM 710 C C . CYS A 1 92 ? -10.521 0.292 7.997 1.00 94.75 92 CYS A C 1
ATOM 712 O O . CYS A 1 92 ? -9.651 -0.576 7.984 1.00 94.75 92 CYS A O 1
ATOM 714 N N . ALA A 1 93 ? -10.943 0.899 6.896 1.00 88.56 93 ALA A N 1
ATOM 715 C CA . ALA A 1 93 ? -10.287 0.781 5.604 1.00 88.56 93 ALA A CA 1
ATOM 716 C C . ALA A 1 93 ? -9.885 2.178 5.135 1.00 88.56 93 ALA A C 1
ATOM 718 O O . ALA A 1 93 ? -10.597 3.154 5.385 1.00 88.56 93 ALA A O 1
ATOM 719 N N . ALA A 1 94 ? -8.741 2.282 4.474 1.00 91.44 94 ALA A N 1
ATOM 720 C CA . ALA A 1 94 ? -8.252 3.535 3.922 1.00 91.44 94 ALA A CA 1
ATOM 721 C C . ALA A 1 94 ? -7.423 3.291 2.662 1.00 91.44 94 ALA A C 1
ATOM 723 O O . ALA A 1 94 ? -6.991 2.175 2.380 1.00 91.44 94 ALA A O 1
ATOM 724 N N . GLN A 1 95 ? -7.162 4.365 1.928 1.00 84.12 95 GLN A N 1
ATOM 725 C CA . GLN A 1 95 ? -6.101 4.404 0.936 1.00 84.12 95 GLN A CA 1
ATOM 726 C C . GLN A 1 95 ? -4.880 5.089 1.531 1.00 84.12 95 GLN A C 1
ATOM 728 O O . GLN A 1 95 ? -4.911 6.268 1.897 1.00 84.12 95 GLN A O 1
ATOM 733 N N . LEU A 1 96 ? -3.800 4.329 1.624 1.00 88.62 96 LEU A N 1
ATOM 734 C CA . LEU A 1 96 ? -2.493 4.801 2.018 1.00 88.62 96 LEU A CA 1
ATOM 735 C C . LEU A 1 96 ? -1.799 5.356 0.776 1.00 88.62 96 LEU A C 1
ATOM 737 O O . LEU A 1 96 ? -1.384 4.614 -0.111 1.00 88.62 96 LEU A O 1
ATOM 741 N N . GLN A 1 97 ? -1.708 6.677 0.712 1.00 85.94 97 GLN A 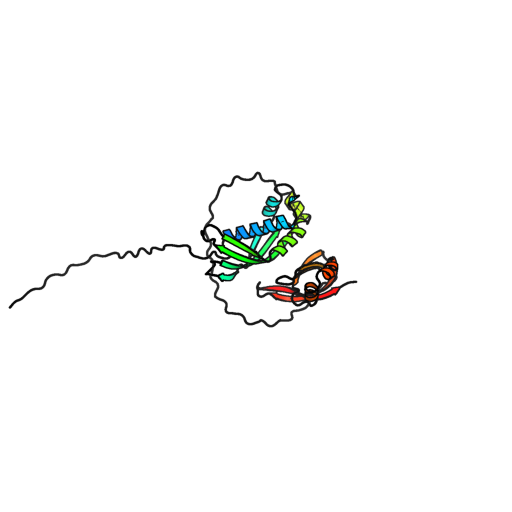N 1
ATOM 742 C CA . GLN A 1 97 ? -0.950 7.386 -0.301 1.00 85.94 97 GLN A CA 1
ATOM 743 C C . GLN A 1 97 ? 0.428 7.707 0.259 1.00 85.94 97 GLN A C 1
ATOM 745 O O . GLN A 1 97 ? 0.568 8.371 1.287 1.00 85.94 97 GLN A O 1
ATOM 750 N N . MET A 1 98 ? 1.447 7.247 -0.440 1.00 85.88 98 MET A N 1
ATOM 751 C CA . MET A 1 98 ? 2.828 7.482 -0.107 1.00 85.88 98 MET A CA 1
ATOM 752 C C . MET A 1 98 ? 3.482 8.332 -1.176 1.00 85.88 98 MET A C 1
ATOM 754 O O . MET A 1 98 ? 3.523 7.961 -2.342 1.00 85.88 98 MET A O 1
ATOM 758 N N . ILE A 1 99 ? 4.025 9.462 -0.762 1.00 86.50 99 ILE A N 1
ATOM 759 C CA . ILE A 1 99 ? 4.693 10.410 -1.635 1.00 86.50 99 ILE A CA 1
ATOM 760 C C . ILE A 1 99 ? 6.178 10.325 -1.311 1.00 86.50 99 ILE A C 1
ATOM 762 O O . ILE A 1 99 ? 6.594 10.636 -0.196 1.00 86.50 99 ILE A O 1
ATOM 766 N N . VAL A 1 100 ? 6.966 9.889 -2.285 1.00 84.19 100 VAL A N 1
ATOM 767 C CA . VAL A 1 100 ? 8.426 9.809 -2.222 1.00 84.19 100 VAL A CA 1
ATOM 768 C C . VAL A 1 100 ? 9.039 10.674 -3.329 1.00 84.19 100 VAL A C 1
ATOM 770 O O . VAL A 1 100 ? 8.353 11.052 -4.278 1.00 84.19 100 VAL A O 1
ATOM 773 N N . PRO A 1 101 ? 10.345 10.987 -3.276 1.00 79.88 101 PRO A N 1
ATOM 774 C CA . PRO A 1 101 ? 10.985 11.797 -4.313 1.00 79.88 101 PRO A CA 1
ATOM 775 C C . PRO A 1 101 ? 10.885 11.212 -5.729 1.00 79.88 101 PRO A C 1
ATOM 777 O O . PRO A 1 101 ? 10.899 11.961 -6.701 1.00 79.88 101 PRO A O 1
ATOM 780 N N . SER A 1 102 ? 10.799 9.886 -5.850 1.00 75.31 102 SER A N 1
ATOM 781 C CA . SER A 1 102 ? 10.687 9.177 -7.127 1.00 75.31 102 SER A CA 1
ATOM 782 C C . SER A 1 102 ? 9.253 9.075 -7.660 1.00 75.31 102 SER A C 1
ATOM 784 O O . SER A 1 102 ? 9.075 8.684 -8.811 1.00 75.31 102 SER A O 1
ATOM 786 N N . GLY A 1 103 ? 8.231 9.436 -6.875 1.00 79.31 103 GLY A N 1
ATOM 787 C CA . GLY A 1 103 ? 6.838 9.317 -7.298 1.00 79.31 103 GLY A CA 1
ATOM 788 C C . GLY A 1 103 ? 5.839 9.229 -6.150 1.00 79.31 103 GLY A C 1
ATOM 789 O O . GLY A 1 103 ? 6.159 9.421 -4.981 1.00 79.31 103 GLY A O 1
ATOM 790 N N . THR A 1 104 ? 4.583 8.964 -6.494 1.00 81.88 104 THR A N 1
ATOM 791 C CA . THR A 1 104 ? 3.518 8.725 -5.518 1.00 81.88 104 THR A CA 1
ATOM 792 C C . THR A 1 104 ? 2.925 7.350 -5.756 1.00 81.88 104 THR A C 1
ATOM 794 O O . THR A 1 104 ? 2.534 7.041 -6.876 1.00 81.88 104 THR A O 1
ATOM 797 N N . GLU A 1 105 ? 2.829 6.563 -4.694 1.00 83.75 105 GLU A N 1
ATOM 798 C CA . GLU A 1 105 ? 2.215 5.241 -4.687 1.00 83.75 105 GLU A CA 1
ATOM 799 C C . GLU A 1 105 ? 0.956 5.255 -3.832 1.00 83.75 105 GLU A C 1
ATOM 801 O O . GLU A 1 105 ? 0.881 5.950 -2.817 1.00 83.75 105 GLU A O 1
ATOM 806 N N . VAL A 1 106 ? -0.049 4.491 -4.244 1.00 82.50 106 VAL A N 1
ATOM 807 C CA . VAL A 1 106 ? -1.326 4.390 -3.534 1.00 82.50 106 VAL A CA 1
ATOM 808 C C . VAL A 1 106 ? -1.659 2.920 -3.342 1.00 82.50 106 VAL A C 1
ATOM 810 O O . VAL A 1 106 ? -1.629 2.149 -4.297 1.00 82.50 106 VAL A O 1
ATOM 813 N N . SER A 1 107 ? -1.996 2.538 -2.112 1.00 82.06 107 SER A N 1
ATOM 814 C CA . SER A 1 107 ? -2.447 1.184 -1.779 1.00 82.06 107 SER A CA 1
ATOM 815 C C . SER A 1 107 ? -3.654 1.231 -0.859 1.00 82.06 107 SER A C 1
ATOM 817 O O . SER A 1 107 ? -3.734 2.084 0.025 1.00 82.06 107 SER A O 1
ATOM 819 N N . SER A 1 108 ? -4.583 0.297 -1.026 1.00 82.94 108 SER A N 1
ATOM 820 C CA . SER A 1 108 ? -5.607 0.037 -0.017 1.00 82.94 108 SER A CA 1
ATOM 821 C C . SER A 1 108 ? -4.975 -0.627 1.202 1.00 82.94 108 SER A C 1
ATOM 823 O O . SER A 1 108 ? -4.121 -1.500 1.060 1.00 82.94 108 SER A O 1
ATOM 825 N N . VAL A 1 109 ? -5.402 -0.215 2.391 1.00 88.94 109 VAL A N 1
ATOM 826 C CA . VAL A 1 109 ? -5.022 -0.841 3.658 1.00 88.94 109 VAL A CA 1
ATOM 827 C C . VAL A 1 109 ? -6.247 -1.024 4.535 1.00 88.94 109 VAL A C 1
ATOM 829 O O . VAL A 1 109 ? -7.159 -0.191 4.550 1.00 88.94 109 VAL A O 1
ATOM 832 N N . GLU A 1 110 ? -6.223 -2.093 5.316 1.00 91.75 110 GLU A N 1
ATOM 833 C CA . GLU A 1 110 ? -7.159 -2.305 6.410 1.00 91.75 110 GLU A CA 1
ATOM 834 C C . GLU A 1 110 ? -6.415 -2.179 7.726 1.00 91.75 110 GLU A C 1
ATOM 836 O O . GLU A 1 110 ? -5.271 -2.614 7.861 1.00 91.75 110 GLU A O 1
ATOM 841 N N . TYR A 1 111 ? -7.045 -1.565 8.715 1.00 93.50 111 TYR A N 1
ATOM 842 C CA . TYR A 1 111 ? -6.462 -1.467 10.038 1.00 93.50 111 TYR A CA 1
ATOM 843 C C . TYR A 1 111 ? -7.528 -1.487 11.111 1.00 93.50 111 TYR A C 1
ATOM 845 O O . TYR A 1 111 ? -8.676 -1.104 10.894 1.00 93.50 111 TYR A O 1
ATOM 853 N N . THR A 1 112 ? -7.136 -1.926 12.295 1.00 94.44 112 THR A N 1
ATOM 854 C CA . THR A 1 112 ? -8.006 -1.914 13.460 1.00 94.44 112 THR A CA 1
ATOM 855 C C . THR A 1 112 ? -7.411 -1.039 14.536 1.00 94.44 112 THR A C 1
ATOM 857 O O . THR A 1 112 ? -6.211 -1.121 14.791 1.00 94.44 112 THR A O 1
ATOM 860 N N . ILE A 1 113 ? -8.251 -0.231 15.171 1.00 93.88 113 ILE A N 1
ATOM 861 C CA . ILE A 1 113 ? -7.893 0.566 16.339 1.00 93.88 113 ILE A CA 1
ATOM 862 C C . ILE A 1 113 ? -8.600 -0.045 17.538 1.00 93.88 113 ILE A C 1
ATOM 864 O O . ILE A 1 113 ? -9.820 -0.205 17.521 1.00 93.88 113 ILE A O 1
ATOM 868 N N . GLN A 1 114 ? -7.843 -0.360 18.575 1.00 91.50 114 GLN A N 1
ATOM 869 C CA . GLN A 1 114 ? -8.371 -0.837 19.840 1.00 91.50 114 GLN A CA 1
ATOM 870 C C . GLN A 1 114 ? -7.808 0.019 20.966 1.00 91.50 114 GLN A C 1
ATOM 872 O O . GLN A 1 114 ? -6.608 0.279 21.022 1.00 91.50 114 GLN A O 1
ATOM 877 N N . GLN A 1 115 ? -8.681 0.475 21.856 1.00 87.00 115 GLN A N 1
ATOM 878 C CA . GLN A 1 115 ? -8.241 1.150 23.069 1.00 87.00 115 GLN A CA 1
ATOM 879 C C . GLN A 1 115 ? -7.801 0.101 24.094 1.00 87.00 115 GLN A C 1
ATOM 881 O O . GLN A 1 115 ? -8.492 -0.900 24.277 1.00 87.00 115 GLN A O 1
ATOM 886 N N . THR A 1 116 ? -6.656 0.308 24.743 1.00 86.88 116 THR A N 1
ATOM 887 C CA . THR A 1 116 ? -6.190 -0.587 25.811 1.00 86.88 116 THR A CA 1
ATOM 888 C C . THR A 1 116 ? -7.101 -0.505 27.039 1.00 86.88 116 THR A C 1
ATOM 890 O O . THR A 1 116 ? -7.788 0.497 27.249 1.00 86.88 116 THR A O 1
ATOM 893 N N . ASP A 1 117 ? -7.088 -1.540 27.885 1.00 84.75 117 ASP A N 1
ATOM 894 C CA . ASP A 1 117 ? -7.933 -1.613 29.091 1.00 84.75 117 ASP A CA 1
ATOM 895 C C . ASP A 1 117 ? -7.718 -0.430 30.048 1.00 84.75 117 ASP A C 1
ATOM 897 O O . ASP A 1 117 ? -8.650 0.044 30.700 1.00 84.75 117 ASP A O 1
ATOM 901 N N . ASP A 1 118 ? -6.487 0.085 30.113 1.00 82.62 118 ASP A N 1
ATOM 902 C CA . ASP A 1 118 ? -6.126 1.243 30.932 1.00 82.62 118 ASP A CA 1
ATOM 903 C C . ASP A 1 118 ? -6.488 2.594 30.290 1.00 82.62 118 ASP A C 1
ATOM 905 O O . ASP A 1 118 ? -6.317 3.638 30.923 1.00 82.62 118 ASP A O 1
ATOM 909 N N . ARG A 1 119 ? -7.016 2.571 29.058 1.00 78.69 119 ARG A N 1
ATOM 910 C CA . ARG A 1 119 ? -7.421 3.715 28.229 1.00 78.69 119 ARG A CA 1
ATOM 911 C C . ARG A 1 119 ? -6.308 4.712 27.909 1.00 78.69 119 ARG A C 1
ATOM 913 O O . ARG A 1 119 ? -6.606 5.804 27.424 1.00 78.69 119 ARG A O 1
ATOM 920 N N . LYS A 1 120 ? -5.048 4.369 28.179 1.00 81.56 120 LYS A N 1
ATOM 921 C CA . LYS A 1 120 ? -3.908 5.275 27.972 1.00 81.56 120 LYS A CA 1
ATOM 922 C C . LYS A 1 120 ? -3.300 5.138 26.590 1.00 81.56 120 LYS A C 1
ATOM 924 O O . LYS A 1 120 ? -2.798 6.127 26.064 1.00 81.56 120 LYS A O 1
ATOM 929 N N . ASP A 1 121 ? -3.386 3.945 26.015 1.00 84.69 121 ASP A N 1
ATOM 930 C CA . ASP A 1 121 ? -2.740 3.605 24.762 1.00 84.69 121 ASP A CA 1
ATOM 931 C C . ASP A 1 121 ? -3.752 3.114 23.718 1.00 84.69 121 ASP A C 1
ATOM 933 O O . ASP A 1 121 ? -4.895 2.737 24.002 1.00 84.69 121 ASP A O 1
ATOM 937 N N . LEU A 1 122 ? -3.308 3.143 22.463 1.00 89.19 122 LEU A N 1
ATOM 938 C CA . LEU A 1 122 ? -4.023 2.572 21.331 1.00 89.19 122 LEU A CA 1
ATOM 939 C C . LEU A 1 122 ? -3.199 1.428 20.757 1.00 89.19 122 LEU A C 1
ATOM 941 O O . LEU A 1 122 ? -2.034 1.607 20.396 1.00 89.19 122 LEU A O 1
ATOM 945 N N . LEU A 1 123 ? -3.830 0.270 20.613 1.00 89.75 123 LEU A N 1
ATOM 946 C CA . LEU A 1 123 ? -3.317 -0.814 19.800 1.00 89.75 123 LEU A CA 1
ATOM 947 C C . LEU A 1 123 ? -3.810 -0.619 18.365 1.00 89.75 123 LEU A C 1
ATOM 949 O O . LEU A 1 123 ? -5.010 -0.487 18.115 1.00 89.75 123 LEU A O 1
ATOM 953 N N . VAL A 1 124 ? -2.868 -0.593 17.425 1.00 92.81 124 VAL A N 1
ATOM 954 C CA . VAL A 1 124 ? -3.160 -0.487 15.996 1.00 92.81 124 VAL A CA 1
ATOM 955 C C . VAL A 1 124 ? -2.551 -1.675 15.273 1.00 92.81 124 VAL A C 1
ATOM 957 O O . VAL A 1 124 ? -1.342 -1.893 15.330 1.00 92.81 124 VAL A O 1
ATOM 960 N N . GLU A 1 125 ? -3.394 -2.414 14.563 1.00 88.88 125 GLU A N 1
ATOM 961 C CA . GLU A 1 125 ? -2.984 -3.510 13.684 1.00 88.88 125 GLU A CA 1
ATOM 962 C C . GLU A 1 125 ? -3.302 -3.108 12.247 1.00 88.88 125 GLU A C 1
ATOM 964 O O . GLU A 1 125 ? -4.414 -2.660 11.983 1.00 88.88 125 GLU A O 1
ATOM 969 N N . MET A 1 126 ? -2.349 -3.249 11.326 1.00 89.06 126 MET A N 1
ATOM 970 C CA . MET A 1 126 ? -2.508 -2.867 9.919 1.00 89.06 126 MET A CA 1
ATOM 971 C C . MET A 1 126 ? -2.211 -4.058 9.006 1.00 89.06 126 MET A C 1
ATOM 973 O O . MET A 1 126 ? -1.232 -4.772 9.213 1.00 89.06 126 MET A O 1
ATOM 977 N N . ARG A 1 127 ? -3.034 -4.240 7.973 1.00 84.62 127 ARG A N 1
ATOM 978 C CA . ARG A 1 127 ? -2.947 -5.283 6.943 1.00 84.62 127 ARG A CA 1
ATOM 979 C C . ARG A 1 127 ? -2.932 -4.666 5.542 1.00 84.62 127 ARG A C 1
ATOM 981 O O . ARG A 1 127 ? -3.347 -3.520 5.363 1.00 84.62 127 ARG A O 1
ATOM 988 N N . GLY A 1 128 ? -2.413 -5.416 4.569 1.00 78.06 128 GLY A N 1
ATOM 989 C CA . GLY A 1 128 ? -2.315 -4.985 3.167 1.00 78.06 128 GLY A CA 1
ATOM 990 C C . GLY A 1 128 ? -1.244 -3.918 2.906 1.00 78.06 128 GLY A C 1
ATOM 991 O O . GLY A 1 128 ? -1.227 -3.293 1.849 1.00 78.06 128 GLY A O 1
ATOM 992 N N . HIS A 1 129 ? -0.346 -3.675 3.867 1.00 81.00 129 HIS A N 1
ATOM 993 C CA . HIS A 1 129 ? 0.717 -2.673 3.742 1.00 81.00 129 HIS A CA 1
ATOM 994 C C . HIS A 1 129 ? 2.026 -3.247 3.177 1.00 81.00 129 HIS A C 1
ATOM 996 O O . HIS A 1 129 ? 2.921 -2.485 2.809 1.00 81.00 129 HIS A O 1
ATOM 1002 N N . ASP A 1 130 ? 2.129 -4.572 3.066 1.00 76.25 130 ASP A N 1
ATOM 1003 C CA . ASP A 1 130 ? 3.305 -5.288 2.564 1.00 76.25 130 ASP A CA 1
ATOM 1004 C C . ASP A 1 130 ? 3.634 -4.907 1.114 1.00 76.25 130 ASP A C 1
ATOM 1006 O O . ASP A 1 130 ? 4.799 -4.729 0.755 1.00 76.25 130 ASP A O 1
ATOM 1010 N N . TYR A 1 131 ? 2.605 -4.655 0.298 1.00 71.38 131 TYR A N 1
ATOM 1011 C CA . TYR A 1 131 ? 2.765 -4.136 -1.061 1.00 71.38 131 TYR A CA 1
ATOM 1012 C C . TYR A 1 131 ? 3.552 -2.822 -1.099 1.00 71.38 131 TYR A C 1
ATOM 1014 O O . TYR A 1 131 ? 4.485 -2.664 -1.889 1.00 71.38 131 TYR A O 1
ATOM 1022 N N . LEU A 1 132 ? 3.205 -1.875 -0.223 1.00 75.69 132 LEU A N 1
ATOM 1023 C CA . LEU A 1 132 ? 3.890 -0.586 -0.166 1.00 75.69 132 LEU A CA 1
ATOM 1024 C C . LEU A 1 132 ? 5.327 -0.736 0.309 1.00 75.69 132 LEU A C 1
ATOM 1026 O O . LEU A 1 132 ? 6.204 -0.058 -0.216 1.00 75.69 132 LEU A O 1
ATOM 1030 N N . VAL A 1 133 ? 5.578 -1.641 1.255 1.00 76.81 133 VAL A N 1
ATOM 1031 C CA . VAL A 1 133 ? 6.931 -1.952 1.730 1.00 76.81 133 VAL A CA 1
ATOM 1032 C C . VAL A 1 133 ? 7.813 -2.453 0.586 1.00 76.81 133 VAL A C 1
ATOM 1034 O O . VAL A 1 133 ? 8.943 -1.988 0.425 1.00 76.81 133 VAL A O 1
ATOM 1037 N N . LEU A 1 134 ? 7.288 -3.349 -0.250 1.00 71.44 134 LEU A N 1
ATOM 1038 C CA . LEU A 1 134 ? 8.000 -3.870 -1.416 1.00 71.44 134 LEU A CA 1
ATOM 1039 C C . LEU A 1 134 ? 8.194 -2.803 -2.499 1.00 71.44 134 LEU A C 1
ATOM 1041 O O . LEU A 1 134 ? 9.305 -2.644 -3.008 1.00 71.44 134 LEU A O 1
ATOM 1045 N N . SER A 1 135 ? 7.145 -2.037 -2.814 1.00 70.88 135 SER A N 1
ATOM 1046 C CA . SER A 1 135 ? 7.213 -0.951 -3.799 1.00 70.88 135 SER A CA 1
ATOM 1047 C C . SER A 1 135 ? 8.249 0.100 -3.391 1.00 70.88 135 SER A C 1
ATOM 1049 O O . SER A 1 135 ? 9.096 0.502 -4.187 1.00 70.88 135 SER A O 1
ATOM 1051 N N . LEU A 1 136 ? 8.293 0.456 -2.106 1.00 74.00 136 LEU A N 1
ATOM 1052 C CA . LEU A 1 136 ? 9.350 1.288 -1.534 1.00 74.00 136 LEU A CA 1
ATOM 1053 C C . LEU A 1 136 ? 10.738 0.697 -1.682 1.00 74.00 136 LEU A C 1
ATOM 1055 O O . LEU A 1 136 ? 11.689 1.445 -1.873 1.00 74.00 136 LEU A O 1
ATOM 1059 N N . GLY A 1 137 ? 10.895 -0.618 -1.613 1.00 71.00 137 GLY A N 1
ATOM 1060 C CA . GLY A 1 137 ? 12.179 -1.245 -1.902 1.00 71.00 137 GLY A CA 1
ATOM 1061 C C . GLY A 1 137 ? 12.691 -0.924 -3.286 1.00 71.00 137 GLY A C 1
ATOM 1062 O O . GLY A 1 137 ? 13.825 -0.472 -3.445 1.00 71.00 137 GLY A O 1
ATOM 1063 N N . VAL A 1 138 ? 11.817 -1.071 -4.274 1.00 70.94 138 VAL A N 1
ATOM 1064 C CA . VAL A 1 138 ? 12.125 -0.743 -5.665 1.00 70.94 138 VAL A CA 1
ATOM 1065 C C . VAL A 1 138 ? 12.370 0.761 -5.817 1.00 70.94 138 VAL A C 1
ATOM 1067 O O . VAL A 1 138 ? 13.396 1.166 -6.363 1.00 70.94 138 VAL A O 1
ATOM 1070 N N . MET A 1 139 ? 11.487 1.596 -5.264 1.00 71.38 139 MET A N 1
ATOM 1071 C CA . MET A 1 139 ? 11.586 3.056 -5.344 1.00 71.38 139 MET A CA 1
ATOM 1072 C C . MET A 1 139 ? 12.801 3.619 -4.606 1.00 71.38 139 MET A C 1
ATOM 1074 O O . MET A 1 139 ? 13.392 4.587 -5.065 1.00 71.38 139 MET A O 1
ATOM 1078 N N . THR A 1 140 ? 13.209 3.032 -3.481 1.00 70.75 140 THR A N 1
ATOM 1079 C CA . THR A 1 140 ? 14.400 3.471 -2.735 1.00 70.75 140 THR A CA 1
ATOM 1080 C C . THR A 1 140 ? 15.701 3.034 -3.408 1.00 70.75 140 THR A C 1
ATOM 1082 O O . THR A 1 140 ? 16.758 3.611 -3.146 1.00 70.75 140 THR A O 1
ATOM 1085 N N . GLY A 1 141 ? 15.632 2.029 -4.287 1.00 68.69 141 GLY A N 1
ATOM 1086 C CA . GLY A 1 141 ? 16.706 1.649 -5.198 1.00 68.69 141 GLY A CA 1
ATOM 1087 C C . GLY A 1 141 ? 16.888 2.614 -6.373 1.00 68.69 141 GLY A C 1
ATOM 1088 O O . GLY A 1 141 ? 17.948 2.581 -7.006 1.00 68.69 141 GLY A O 1
ATOM 1089 N N . ASP A 1 142 ? 15.907 3.481 -6.636 1.00 74.25 142 ASP A N 1
ATOM 1090 C CA . ASP A 1 142 ? 15.945 4.464 -7.715 1.00 74.25 142 ASP A CA 1
ATOM 1091 C C . ASP A 1 142 ? 16.972 5.578 -7.456 1.00 74.25 142 ASP A C 1
ATOM 1093 O O . ASP A 1 142 ? 17.168 6.054 -6.334 1.00 74.25 142 ASP A O 1
ATOM 1097 N N . GLU A 1 143 ? 17.635 6.027 -8.521 1.00 72.44 143 GLU A N 1
ATOM 1098 C CA . GLU A 1 143 ? 18.678 7.049 -8.437 1.00 72.44 143 GLU A CA 1
ATOM 1099 C C . GLU A 1 143 ? 18.134 8.421 -8.019 1.00 72.44 143 GLU A C 1
ATOM 1101 O O . GLU A 1 143 ? 18.843 9.174 -7.348 1.00 72.44 143 GLU A O 1
ATOM 1106 N N . ALA A 1 144 ? 16.885 8.762 -8.356 1.00 71.75 144 ALA A N 1
ATOM 1107 C CA . ALA A 1 144 ? 16.265 9.998 -7.886 1.00 71.75 144 ALA A CA 1
ATOM 1108 C C . ALA A 1 144 ? 16.043 9.951 -6.372 1.00 71.75 144 ALA A C 1
ATOM 1110 O O . ALA A 1 144 ? 16.356 10.921 -5.676 1.00 71.75 144 ALA A O 1
ATOM 1111 N N . PHE A 1 145 ? 15.596 8.807 -5.847 1.00 76.94 145 PHE A N 1
ATOM 1112 C CA . PHE A 1 145 ? 15.442 8.612 -4.408 1.00 76.94 145 PHE A CA 1
ATOM 1113 C C . PHE A 1 145 ? 16.791 8.682 -3.685 1.00 76.94 145 PHE A C 1
ATOM 1115 O O . PHE A 1 145 ? 16.945 9.447 -2.731 1.00 76.94 145 PHE A O 1
ATOM 1122 N N . LYS A 1 146 ? 17.805 7.951 -4.167 1.00 78.62 146 LYS A N 1
ATOM 1123 C CA . LYS A 1 146 ? 19.158 7.990 -3.584 1.00 78.62 146 LYS A CA 1
ATOM 1124 C C . LYS A 1 146 ? 19.729 9.405 -3.566 1.00 78.62 146 LYS A C 1
ATOM 1126 O O . LYS A 1 146 ? 20.248 9.832 -2.537 1.00 78.62 146 LYS A O 1
ATOM 1131 N N . ARG A 1 147 ? 19.598 10.156 -4.667 1.00 80.06 147 ARG A N 1
ATOM 1132 C CA . ARG A 1 147 ? 20.045 11.559 -4.737 1.00 80.06 147 ARG A CA 1
ATOM 1133 C C . ARG A 1 147 ? 19.289 12.451 -3.763 1.00 80.06 147 ARG A C 1
ATOM 1135 O O . ARG A 1 147 ? 19.915 13.276 -3.103 1.00 80.06 147 ARG A O 1
ATOM 1142 N N . ALA A 1 148 ? 17.972 12.294 -3.653 1.00 79.31 148 ALA A N 1
ATOM 1143 C CA . ALA A 1 148 ? 17.171 13.073 -2.716 1.00 79.31 148 ALA A CA 1
ATOM 1144 C C . ALA A 1 148 ? 17.625 12.843 -1.266 1.00 79.31 148 ALA A C 1
ATOM 1146 O O . ALA A 1 148 ? 17.854 13.805 -0.538 1.00 79.31 148 ALA A O 1
ATOM 1147 N N . ILE A 1 149 ? 17.852 11.586 -0.872 1.00 79.88 149 ILE A N 1
ATOM 1148 C CA . ILE A 1 149 ? 18.348 11.236 0.467 1.00 79.88 149 ILE A CA 1
ATOM 1149 C C . ILE A 1 149 ? 19.786 11.719 0.702 1.00 79.88 149 ILE A C 1
ATOM 1151 O O . ILE A 1 149 ? 20.092 12.221 1.786 1.00 79.88 149 ILE A O 1
ATOM 1155 N N . ALA A 1 150 ? 20.672 11.601 -0.290 1.00 81.38 150 ALA A N 1
ATOM 1156 C CA . ALA A 1 150 ? 22.057 12.062 -0.183 1.00 81.38 150 ALA A CA 1
ATOM 1157 C C . ALA A 1 150 ? 22.149 13.586 0.013 1.00 81.38 150 ALA A C 1
ATOM 1159 O O . ALA A 1 150 ? 22.973 14.058 0.793 1.00 81.38 150 ALA A O 1
ATOM 1160 N N . ASN A 1 151 ? 21.262 14.342 -0.640 1.00 82.44 151 ASN A N 1
ATOM 1161 C CA . ASN A 1 151 ? 21.213 15.802 -0.559 1.00 82.44 151 ASN A CA 1
ATOM 1162 C C . ASN A 1 151 ? 20.436 16.327 0.659 1.00 82.44 151 ASN A C 1
ATOM 1164 O O . ASN A 1 151 ? 20.421 17.536 0.896 1.00 82.44 151 ASN A O 1
ATOM 1168 N N . MET A 1 152 ? 19.788 15.455 1.440 1.00 79.25 152 MET A N 1
ATOM 1169 C CA . MET A 1 152 ? 19.116 15.884 2.662 1.00 79.25 152 MET A CA 1
ATOM 1170 C C . MET A 1 152 ? 20.137 16.228 3.749 1.00 79.25 152 MET A C 1
ATOM 1172 O O . MET A 1 152 ? 20.968 15.382 4.104 1.00 79.25 152 MET A O 1
ATOM 1176 N N . PRO A 1 153 ? 20.053 17.431 4.347 1.00 76.44 153 PRO A N 1
ATOM 1177 C CA . PRO A 1 153 ? 20.962 17.815 5.410 1.00 76.44 153 PRO A CA 1
ATOM 1178 C C . PRO A 1 153 ? 20.828 16.856 6.600 1.00 76.44 153 PRO A C 1
ATOM 1180 O O . PRO A 1 153 ? 19.724 16.514 7.053 1.00 76.44 153 PRO A O 1
ATOM 1183 N N . ALA A 1 154 ? 21.977 16.426 7.123 1.00 64.38 154 ALA A N 1
ATOM 1184 C CA . ALA A 1 154 ? 22.044 15.788 8.427 1.00 64.38 154 ALA A CA 1
ATOM 1185 C C . ALA A 1 154 ? 21.596 16.823 9.463 1.00 64.38 154 ALA A C 1
ATOM 1187 O O . ALA A 1 154 ? 22.187 17.899 9.575 1.00 64.38 154 ALA A O 1
ATOM 1188 N N . GLN A 1 155 ? 20.518 16.537 10.183 1.00 61.09 155 GLN A N 1
ATOM 1189 C CA . GLN A 1 155 ? 20.060 17.437 11.228 1.00 61.09 155 GLN A CA 1
ATOM 1190 C C . GLN A 1 155 ? 20.722 17.015 12.535 1.00 61.09 155 GLN A C 1
ATOM 1192 O O . GLN A 1 155 ? 20.723 15.837 12.883 1.00 61.09 155 GLN A O 1
ATOM 1197 N N . LYS A 1 156 ? 21.262 17.983 13.279 1.00 49.91 156 LYS A N 1
ATOM 1198 C CA . LYS A 1 156 ? 21.468 17.787 14.714 1.00 49.91 156 LYS A CA 1
ATOM 1199 C C . LYS A 1 156 ? 20.087 17.593 15.326 1.00 49.91 156 LYS A C 1
ATOM 1201 O O . LYS A 1 156 ? 19.254 18.492 15.230 1.00 49.91 156 LYS A O 1
ATOM 1206 N N . GLN A 1 157 ? 19.865 16.410 15.883 1.00 40.28 157 GLN A N 1
ATOM 1207 C CA . GLN A 1 157 ? 18.661 16.001 16.596 1.00 40.28 157 GLN A CA 1
ATOM 1208 C C . GLN A 1 157 ? 18.144 17.162 17.470 1.00 40.28 157 GLN A C 1
ATOM 1210 O O . GLN A 1 157 ? 18.849 17.585 18.390 1.00 40.28 157 GLN A O 1
ATOM 1215 N N . PRO A 1 158 ? 16.973 17.753 17.172 1.00 39.78 158 PRO A N 1
ATOM 1216 C CA . PRO A 1 158 ? 16.402 18.764 18.044 1.00 39.78 158 PRO A CA 1
ATOM 1217 C C . PRO A 1 158 ? 15.946 18.086 19.333 1.00 39.78 158 PRO A C 1
ATOM 1219 O O . PRO A 1 158 ? 15.218 17.094 19.291 1.00 39.78 158 PRO A O 1
ATOM 1222 N N . ALA A 1 159 ? 16.361 18.630 20.476 1.00 36.00 159 ALA A N 1
ATOM 1223 C CA . ALA A 1 159 ? 15.738 18.304 21.747 1.00 36.00 159 ALA A CA 1
ATOM 1224 C C . ALA A 1 159 ? 14.236 18.611 21.636 1.00 36.00 159 ALA A C 1
ATOM 1226 O O . ALA A 1 159 ? 13.839 19.706 21.239 1.00 36.00 159 ALA A O 1
ATOM 1227 N N . THR A 1 160 ? 13.414 17.615 21.939 1.00 33.53 160 THR A N 1
ATOM 1228 C CA . THR A 1 160 ? 11.955 17.695 21.957 1.00 33.53 160 THR A CA 1
ATOM 1229 C C . THR A 1 160 ? 11.484 18.782 22.920 1.00 33.53 160 THR A C 1
ATOM 1231 O O . THR A 1 160 ? 11.540 18.596 24.134 1.00 33.53 160 THR A O 1
ATOM 1234 N N . THR A 1 161 ? 10.957 19.881 22.386 1.00 35.59 161 THR A N 1
ATOM 1235 C CA . THR A 1 161 ? 10.111 20.818 23.132 1.00 35.59 161 THR A CA 1
ATOM 1236 C C . THR A 1 161 ? 8.711 20.748 22.539 1.00 35.59 161 THR A C 1
ATOM 1238 O O . THR A 1 161 ? 8.508 21.047 21.364 1.00 35.59 161 THR A O 1
ATOM 1241 N N . GLY A 1 162 ? 7.755 20.283 23.345 1.00 38.34 162 GLY A N 1
ATOM 1242 C CA . GLY A 1 162 ? 6.357 20.151 22.952 1.00 38.34 162 GLY A CA 1
ATOM 1243 C C . GLY A 1 162 ? 5.736 21.504 22.613 1.00 38.34 162 GLY A C 1
ATOM 1244 O O . GLY A 1 162 ? 5.862 22.460 23.375 1.00 38.34 162 GLY A O 1
ATOM 1245 N N . ALA A 1 163 ? 5.044 21.564 21.479 1.00 33.81 163 ALA A N 1
ATOM 1246 C CA . ALA A 1 163 ? 4.175 22.673 21.115 1.00 33.81 163 ALA A CA 1
ATOM 1247 C C . ALA A 1 163 ? 2.770 22.130 20.826 1.00 33.81 163 ALA A C 1
ATOM 1249 O O . ALA A 1 163 ? 2.607 21.108 20.158 1.00 33.81 163 ALA A O 1
ATOM 1250 N N . ALA A 1 164 ? 1.779 22.806 21.404 1.00 37.62 164 ALA A N 1
ATOM 1251 C CA . ALA A 1 164 ? 0.373 22.428 21.424 1.00 37.62 164 ALA A CA 1
ATOM 1252 C C . ALA A 1 164 ? -0.290 22.478 20.027 1.00 37.62 164 ALA A C 1
ATOM 1254 O O . ALA A 1 164 ? 0.110 23.297 19.195 1.00 37.62 164 ALA A O 1
ATOM 1255 N N . PRO A 1 165 ? -1.329 21.660 19.763 1.00 37.84 165 PRO A N 1
ATOM 1256 C CA . PRO A 1 165 ? -2.041 21.684 18.493 1.00 37.84 165 PRO A CA 1
ATOM 1257 C C . PRO A 1 165 ? -3.033 22.851 18.386 1.00 37.84 165 PRO A C 1
ATOM 1259 O O . PRO A 1 165 ? -3.655 23.272 19.360 1.00 37.84 165 PRO A O 1
ATOM 1262 N N . SER A 1 166 ? -3.170 23.343 17.155 1.00 36.84 166 SER A N 1
ATOM 1263 C CA . SER A 1 166 ? -4.094 24.403 16.738 1.00 36.84 166 SER A CA 1
ATOM 1264 C C . SER A 1 166 ? -5.523 23.881 16.521 1.00 36.84 166 SER A C 1
ATOM 1266 O O . SER A 1 166 ? -5.735 22.692 16.297 1.00 36.84 166 SER A O 1
ATOM 1268 N N . ALA A 1 167 ? -6.482 24.807 16.604 1.00 34.06 167 ALA A N 1
ATOM 1269 C CA . ALA A 1 167 ? -7.930 24.599 16.660 1.00 34.06 167 ALA A CA 1
ATOM 1270 C C . ALA A 1 167 ? -8.554 23.821 15.471 1.00 34.06 167 ALA A C 1
ATOM 1272 O O . ALA A 1 167 ? -8.032 23.878 14.356 1.00 34.06 167 ALA A O 1
ATOM 1273 N N . PRO A 1 168 ? -9.698 23.137 15.687 1.00 38.31 168 PRO A N 1
ATOM 1274 C CA . PRO A 1 168 ? -10.348 22.302 14.679 1.00 38.31 168 PRO A CA 1
ATOM 1275 C C . PRO A 1 168 ? -11.220 23.089 13.688 1.00 38.31 168 PRO A C 1
ATOM 1277 O O . PRO A 1 168 ? -11.979 23.982 14.065 1.00 38.31 168 PRO A O 1
ATOM 1280 N N . SER A 1 169 ? -11.164 22.673 12.421 1.00 36.06 169 SER A N 1
ATOM 1281 C CA . SER A 1 169 ? -12.129 23.014 11.369 1.00 36.06 169 SER A CA 1
ATOM 1282 C C . SER A 1 169 ? -13.308 22.036 11.404 1.00 36.06 169 SER A C 1
ATOM 1284 O O . SER A 1 169 ? -13.121 20.829 11.547 1.00 36.06 169 SER A O 1
ATOM 1286 N N . THR A 1 170 ? -14.525 22.553 11.261 1.00 33.12 170 THR A N 1
ATOM 1287 C CA . THR A 1 170 ? -15.794 21.808 11.274 1.00 33.12 170 THR A CA 1
ATOM 1288 C C . THR A 1 170 ? -15.935 20.834 10.092 1.00 33.12 170 THR A C 1
ATOM 1290 O O . THR A 1 170 ? -15.791 21.262 8.945 1.00 33.12 170 THR A O 1
ATOM 1293 N N . PRO A 1 171 ? -16.293 19.553 10.322 1.00 41.66 171 PRO A N 1
ATOM 1294 C CA . PRO A 1 171 ? -16.678 18.629 9.257 1.00 41.66 171 PRO A CA 1
ATOM 1295 C C . PRO A 1 171 ? -18.190 18.639 8.990 1.00 41.66 171 PRO A C 1
ATOM 1297 O O . PRO A 1 171 ? -19.007 18.670 9.911 1.00 41.66 171 PRO A O 1
ATOM 1300 N N . SER A 1 172 ? -18.542 18.553 7.708 1.00 38.81 172 SER A N 1
ATOM 1301 C CA . SER A 1 172 ? -19.899 18.373 7.187 1.00 38.81 172 SER A CA 1
ATOM 1302 C C . SER A 1 172 ? -20.341 16.906 7.256 1.00 38.81 172 SER A C 1
ATOM 1304 O O . SER A 1 172 ? -19.582 16.003 6.910 1.00 38.81 172 SER A O 1
ATOM 1306 N N . THR A 1 173 ? -21.591 16.679 7.654 1.00 37.34 173 THR A N 1
ATOM 1307 C CA . THR A 1 173 ? -22.267 15.374 7.749 1.00 37.34 173 THR A CA 1
ATOM 1308 C C . THR A 1 173 ? -22.512 14.725 6.378 1.00 37.34 173 THR A C 1
ATOM 1310 O O . THR A 1 173 ? -23.123 15.375 5.527 1.00 37.34 173 THR A O 1
ATOM 1313 N N . PRO A 1 174 ? -22.184 13.433 6.170 1.00 44.44 174 PRO A N 1
ATOM 1314 C CA . PRO A 1 174 ? -22.803 12.634 5.114 1.00 44.44 174 PRO A CA 1
ATOM 1315 C C . PRO A 1 174 ? -23.819 11.624 5.665 1.00 44.44 174 PRO A C 1
ATOM 1317 O O . PRO A 1 174 ? -23.656 11.049 6.741 1.00 44.44 174 PRO A O 1
ATOM 1320 N N . ALA A 1 175 ? -24.875 11.432 4.878 1.00 36.72 175 ALA A N 1
ATOM 1321 C CA . ALA A 1 175 ? -26.020 10.570 5.127 1.00 36.72 175 ALA A CA 1
ATOM 1322 C C . ALA A 1 175 ? -25.691 9.066 5.039 1.00 36.72 175 ALA A C 1
ATOM 1324 O O . ALA A 1 175 ? -24.806 8.645 4.296 1.00 36.72 175 ALA A O 1
ATOM 1325 N N . ALA A 1 176 ? -26.457 8.267 5.786 1.00 35.69 176 ALA A N 1
ATOM 1326 C CA . ALA A 1 176 ? -26.374 6.811 5.847 1.00 35.69 176 ALA A CA 1
ATOM 1327 C C . ALA A 1 176 ? -26.648 6.147 4.484 1.00 35.69 176 ALA A C 1
ATOM 1329 O O . ALA A 1 176 ? -27.676 6.407 3.857 1.00 35.69 176 ALA A O 1
ATOM 1330 N N . ALA A 1 177 ? -25.749 5.258 4.052 1.00 38.75 177 ALA A N 1
ATOM 1331 C CA . ALA A 1 177 ? -25.933 4.421 2.870 1.00 38.75 177 ALA A CA 1
ATOM 1332 C C . ALA A 1 177 ? -26.545 3.062 3.253 1.00 38.75 177 ALA A C 1
ATOM 1334 O O . ALA A 1 177 ? -26.081 2.387 4.171 1.00 38.75 177 ALA A O 1
ATOM 1335 N N . ALA A 1 178 ? -27.600 2.689 2.531 1.00 42.19 178 ALA A N 1
ATOM 1336 C CA . ALA A 1 178 ? -28.267 1.391 2.573 1.00 42.19 178 ALA A CA 1
ATOM 1337 C C . ALA A 1 178 ? -27.414 0.291 1.892 1.00 42.19 178 ALA A C 1
ATOM 1339 O O . ALA A 1 178 ? -26.533 0.617 1.095 1.00 42.19 178 ALA A O 1
ATOM 1340 N N . PRO A 1 179 ? -27.667 -1.006 2.163 1.00 40.91 179 PRO A N 1
ATOM 1341 C CA . PRO A 1 179 ? -26.934 -2.110 1.542 1.00 40.91 179 PRO A CA 1
ATOM 1342 C C . PRO A 1 179 ? -27.152 -2.160 0.020 1.00 40.91 179 PRO A C 1
ATOM 1344 O O . PRO A 1 179 ? -28.283 -2.275 -0.455 1.00 40.91 179 PRO A O 1
ATOM 1347 N N . SER A 1 180 ? -26.057 -2.085 -0.738 1.00 40.47 180 SER A N 1
ATOM 1348 C CA . SER A 1 180 ? -26.056 -2.175 -2.201 1.00 40.47 180 SER A CA 1
ATOM 1349 C C . SER A 1 180 ? -26.176 -3.626 -2.669 1.00 40.47 180 SER A C 1
ATOM 1351 O O . SER A 1 180 ? -25.412 -4.494 -2.251 1.00 40.47 180 SER A O 1
ATOM 1353 N N . ALA A 1 181 ? -27.130 -3.873 -3.567 1.00 39.16 181 ALA A N 1
ATOM 1354 C CA . ALA A 1 181 ? -27.254 -5.107 -4.339 1.00 39.16 181 ALA A CA 1
ATOM 1355 C C . ALA A 1 181 ? -26.019 -5.332 -5.248 1.00 39.16 181 ALA A C 1
ATOM 1357 O O . ALA A 1 181 ? -25.356 -4.355 -5.607 1.00 39.16 181 ALA A O 1
ATOM 1358 N N . PRO A 1 182 ? -25.711 -6.583 -5.654 1.00 40.06 182 PRO A N 1
ATOM 1359 C CA . PRO A 1 182 ? -24.590 -6.871 -6.548 1.00 40.06 182 PRO A CA 1
ATOM 1360 C C . PRO A 1 182 ? -24.750 -6.121 -7.876 1.00 40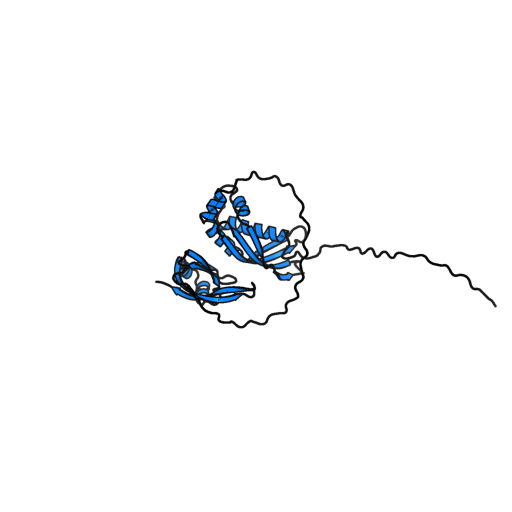.06 182 PRO A C 1
ATOM 1362 O O . PRO A 1 182 ? -25.753 -6.274 -8.579 1.00 40.06 182 PRO A O 1
ATOM 1365 N N . ALA A 1 183 ? -23.766 -5.280 -8.197 1.00 44.62 183 ALA A N 1
ATOM 1366 C CA . ALA A 1 183 ? -23.735 -4.533 -9.444 1.00 44.62 183 ALA A CA 1
ATOM 1367 C C . ALA A 1 183 ? -23.458 -5.481 -10.628 1.00 44.62 183 ALA A C 1
ATOM 1369 O O . ALA A 1 183 ? -22.639 -6.393 -10.500 1.00 44.62 183 ALA A O 1
ATOM 1370 N N . PRO A 1 184 ? -24.110 -5.280 -11.785 1.00 42.97 184 PRO A N 1
ATOM 1371 C CA . PRO A 1 184 ? -23.823 -6.049 -12.989 1.00 42.97 184 PRO A CA 1
ATOM 1372 C C . PRO A 1 184 ? -22.401 -5.761 -13.490 1.00 42.97 184 PRO A C 1
ATOM 1374 O O . PRO A 1 184 ? -21.985 -4.604 -13.574 1.00 42.97 184 PRO A O 1
ATOM 1377 N N . THR A 1 185 ? -21.673 -6.815 -13.863 1.00 51.88 185 THR A N 1
ATOM 1378 C CA . THR A 1 185 ? -20.342 -6.749 -14.480 1.00 51.88 185 THR A CA 1
ATOM 1379 C C . THR A 1 185 ? -20.451 -6.093 -15.860 1.00 51.88 185 THR A C 1
ATOM 1381 O O . THR A 1 185 ? -20.734 -6.748 -16.863 1.00 51.88 185 THR A O 1
ATOM 1384 N N . ALA A 1 186 ? -20.297 -4.771 -15.925 1.00 50.31 186 ALA A N 1
ATOM 1385 C CA . ALA A 1 186 ? -20.267 -4.046 -17.188 1.00 50.31 186 ALA A CA 1
ATOM 1386 C C . ALA A 1 186 ? -18.919 -4.292 -17.879 1.00 50.31 186 ALA A C 1
ATOM 1388 O O . ALA A 1 186 ? -17.868 -3.895 -17.380 1.00 50.31 186 ALA A O 1
ATOM 1389 N N . THR A 1 187 ? -18.945 -4.953 -19.035 1.00 56.72 187 THR A N 1
ATOM 1390 C CA . THR A 1 187 ? -17.762 -5.199 -19.866 1.00 56.72 187 THR A CA 1
ATOM 1391 C C . THR A 1 187 ? -17.357 -3.887 -20.543 1.00 56.72 187 THR A C 1
ATOM 1393 O O . THR A 1 187 ? -17.899 -3.508 -21.580 1.00 56.72 187 THR A O 1
ATOM 1396 N N . GLY A 1 188 ? -16.451 -3.139 -19.911 1.00 70.00 188 GLY A N 1
ATOM 1397 C CA . GLY A 1 188 ? -15.877 -1.923 -20.484 1.00 70.00 188 GLY A CA 1
ATOM 1398 C C . GLY A 1 188 ? -14.961 -2.204 -21.688 1.00 70.00 188 GLY A C 1
ATOM 1399 O O . GLY A 1 188 ? -14.606 -3.359 -21.948 1.00 70.00 188 GLY A O 1
ATOM 1400 N N . PRO A 1 189 ? -14.558 -1.159 -22.438 1.00 82.06 189 PRO A N 1
ATOM 1401 C CA . PRO A 1 189 ? -13.658 -1.306 -23.576 1.00 82.06 189 PRO A CA 1
ATOM 1402 C C . PRO A 1 189 ? -12.339 -1.947 -23.140 1.00 82.06 189 PRO A C 1
ATOM 1404 O O . PRO A 1 189 ? -11.740 -1.560 -22.136 1.00 82.06 189 PRO A O 1
ATOM 1407 N N . THR A 1 190 ? -11.895 -2.936 -23.908 1.00 89.06 190 THR A N 1
ATOM 1408 C CA . THR A 1 190 ? -10.636 -3.640 -23.665 1.00 89.06 190 THR A CA 1
ATOM 1409 C C . THR A 1 190 ? -9.483 -2.901 -24.343 1.00 89.06 190 THR A C 1
ATOM 1411 O O . THR A 1 190 ? -9.615 -2.411 -25.465 1.00 89.06 190 THR A O 1
ATOM 1414 N N . LYS A 1 191 ? -8.337 -2.830 -23.673 1.00 94.00 191 LYS A N 1
ATOM 1415 C CA . LYS A 1 191 ? -7.089 -2.242 -24.153 1.00 94.00 191 LYS A CA 1
ATOM 1416 C C . LYS A 1 191 ? -5.994 -3.300 -24.175 1.00 94.00 191 LYS A C 1
ATOM 1418 O O . LYS A 1 191 ? -5.893 -4.122 -23.271 1.00 94.00 191 LYS A O 1
ATOM 1423 N N . THR A 1 192 ? -5.118 -3.229 -25.169 1.00 95.31 192 THR A N 1
ATOM 1424 C CA . THR A 1 192 ? -3.939 -4.094 -25.261 1.00 95.31 192 THR A CA 1
ATOM 1425 C C . THR A 1 192 ? -2.676 -3.322 -24.884 1.00 95.31 192 THR A C 1
ATOM 1427 O O . THR A 1 192 ? -2.451 -2.210 -25.364 1.00 95.31 192 THR A O 1
ATOM 1430 N N . VAL A 1 193 ? -1.836 -3.917 -24.039 1.00 95.62 193 VAL A N 1
ATOM 1431 C CA . VAL A 1 193 ? -0.486 -3.439 -23.724 1.00 95.62 193 VAL A CA 1
ATOM 1432 C C . VAL A 1 193 ? 0.507 -4.437 -24.300 1.00 95.62 193 VAL A C 1
ATOM 1434 O O . VAL A 1 193 ? 0.700 -5.521 -23.756 1.00 95.62 193 VAL A O 1
ATOM 1437 N N . ALA A 1 194 ? 1.118 -4.086 -25.427 1.00 96.00 194 ALA A N 1
ATOM 1438 C CA . ALA A 1 194 ? 2.138 -4.916 -26.054 1.00 96.00 194 ALA A CA 1
ATOM 1439 C C . ALA A 1 194 ? 3.472 -4.829 -25.299 1.00 96.00 194 ALA A C 1
ATOM 1441 O O . ALA A 1 194 ? 3.826 -3.765 -24.787 1.00 96.00 194 ALA A O 1
ATOM 1442 N N . ASP A 1 195 ? 4.222 -5.937 -25.297 1.00 94.38 195 ASP A N 1
ATOM 1443 C CA . ASP A 1 195 ? 5.609 -6.002 -24.812 1.00 94.38 195 ASP A CA 1
ATOM 1444 C C . ASP A 1 195 ? 5.799 -5.520 -23.361 1.00 94.38 195 ASP A C 1
ATOM 1446 O O . ASP A 1 195 ? 6.830 -4.948 -23.005 1.00 94.38 195 ASP A O 1
ATOM 1450 N N . ALA A 1 196 ? 4.809 -5.765 -22.506 1.00 95.38 196 ALA A N 1
ATOM 1451 C CA . ALA A 1 196 ? 4.911 -5.491 -21.085 1.00 95.38 196 ALA A CA 1
ATOM 1452 C C . ALA A 1 196 ? 5.854 -6.499 -20.416 1.00 95.38 196 ALA A C 1
ATOM 1454 O O . ALA A 1 196 ? 5.708 -7.708 -20.592 1.00 95.38 196 ALA A O 1
ATOM 1455 N N . THR A 1 197 ? 6.796 -6.013 -19.615 1.00 93.88 197 THR A N 1
ATOM 1456 C CA . THR A 1 197 ? 7.635 -6.862 -18.766 1.00 93.88 197 THR A CA 1
ATOM 1457 C C . THR A 1 197 ? 6.933 -7.078 -17.438 1.00 93.88 197 THR A C 1
ATOM 1459 O O . THR A 1 197 ? 6.665 -6.108 -16.729 1.00 93.88 197 THR A O 1
ATOM 1462 N N . LEU A 1 198 ? 6.651 -8.325 -17.072 1.00 91.81 198 LEU A N 1
ATOM 1463 C CA . LEU A 1 198 ? 6.050 -8.615 -15.773 1.00 91.81 198 LEU A CA 1
ATOM 1464 C C . LEU A 1 198 ? 7.084 -8.406 -14.675 1.00 91.81 198 LEU A C 1
ATOM 1466 O O . LEU A 1 198 ? 8.186 -8.945 -14.745 1.00 91.81 198 LEU A O 1
ATOM 1470 N N . ILE A 1 199 ? 6.724 -7.626 -13.665 1.00 88.31 199 ILE A N 1
ATOM 1471 C CA . ILE A 1 199 ? 7.633 -7.280 -12.571 1.00 88.31 199 ILE A CA 1
ATOM 1472 C C . ILE A 1 199 ? 7.325 -8.123 -11.349 1.00 88.31 199 ILE A C 1
ATOM 1474 O O . ILE A 1 199 ? 8.236 -8.629 -10.702 1.00 88.31 199 ILE A O 1
ATOM 1478 N N . TRP A 1 200 ? 6.044 -8.273 -11.037 1.00 81.94 200 TRP A N 1
ATOM 1479 C CA . TRP A 1 200 ? 5.610 -8.921 -9.814 1.00 81.94 200 TRP A CA 1
ATOM 1480 C C . TRP A 1 200 ? 4.110 -9.176 -9.858 1.00 81.94 200 TRP A C 1
ATOM 1482 O O . TRP A 1 200 ? 3.392 -8.483 -10.577 1.00 81.94 200 TRP A O 1
ATOM 1492 N N . LEU A 1 201 ? 3.622 -10.127 -9.071 1.00 81.56 201 LEU A N 1
ATOM 1493 C CA . LEU A 1 201 ? 2.198 -10.250 -8.796 1.00 81.56 201 LEU A CA 1
ATOM 1494 C C . LEU A 1 201 ? 1.987 -10.746 -7.364 1.00 81.56 201 LEU A C 1
ATOM 1496 O O . LEU A 1 201 ? 2.842 -11.416 -6.787 1.00 81.56 201 LEU A O 1
ATOM 1500 N N . ASN A 1 202 ? 0.875 -10.332 -6.773 1.00 78.00 202 ASN A N 1
ATOM 1501 C CA . ASN A 1 202 ? 0.457 -10.717 -5.430 1.00 78.00 202 ASN A CA 1
ATOM 1502 C C . ASN A 1 202 ? -0.993 -11.138 -5.467 1.00 78.00 202 ASN A C 1
ATOM 1504 O O . ASN A 1 202 ? -1.788 -10.452 -6.092 1.00 78.00 202 ASN A O 1
ATOM 1508 N N . CYS A 1 203 ? -1.309 -12.252 -4.822 1.00 71.81 203 CYS A N 1
ATOM 1509 C CA . CYS A 1 203 ? -2.629 -12.869 -4.802 1.00 71.81 203 CYS A CA 1
ATOM 1510 C C . CYS A 1 203 ? -3.130 -13.062 -3.367 1.00 71.81 203 CYS A C 1
ATOM 1512 O O . CYS A 1 203 ? -3.532 -14.156 -2.982 1.00 71.81 203 CYS A O 1
ATOM 1514 N N . GLU A 1 204 ? -3.073 -11.992 -2.576 1.00 69.25 204 GLU A N 1
ATOM 1515 C CA . GLU A 1 204 ? -3.782 -11.891 -1.297 1.00 69.25 204 GLU A CA 1
ATOM 1516 C C . GLU A 1 204 ? -5.250 -11.491 -1.554 1.00 69.25 204 GLU A C 1
ATOM 1518 O O . GLU A 1 204 ? -5.963 -12.206 -2.256 1.00 69.25 204 GLU A O 1
ATOM 1523 N N . ASP A 1 205 ? -5.718 -10.356 -1.030 1.00 60.53 205 ASP A N 1
ATOM 1524 C CA . ASP A 1 205 ? -7.147 -9.996 -1.041 1.00 60.53 205 ASP A CA 1
ATOM 1525 C C . ASP A 1 205 ? -7.667 -9.578 -2.428 1.00 60.53 205 ASP A C 1
ATOM 1527 O O . ASP A 1 205 ? -8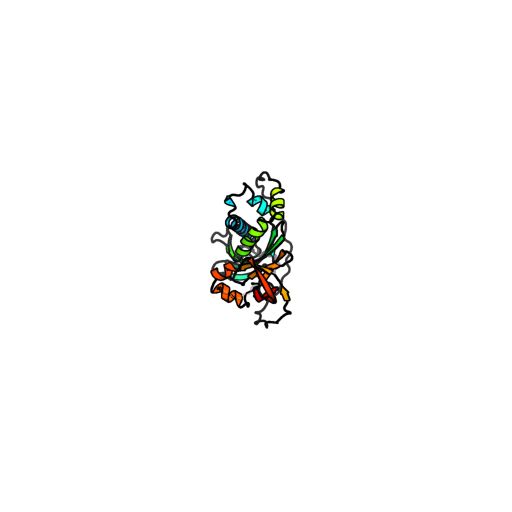.828 -9.800 -2.773 1.00 60.53 205 ASP A O 1
ATOM 1531 N N . LEU A 1 206 ? -6.791 -9.010 -3.257 1.00 68.88 206 LEU A N 1
ATOM 1532 C CA . LEU A 1 206 ? -7.036 -8.710 -4.663 1.00 68.88 206 LEU A CA 1
ATOM 1533 C C . LEU A 1 206 ? -5.784 -9.115 -5.429 1.00 68.88 206 LEU A C 1
ATOM 1535 O O . LEU A 1 206 ? -4.699 -8.604 -5.156 1.00 68.88 206 LEU A O 1
ATOM 1539 N N . CYS A 1 207 ? -5.902 -10.049 -6.375 1.00 81.75 207 CYS A N 1
ATOM 1540 C CA . CYS A 1 207 ? -4.745 -10.388 -7.191 1.00 81.75 207 CYS A CA 1
ATOM 1541 C C . CYS A 1 207 ? -4.324 -9.145 -7.989 1.00 81.75 207 CYS A C 1
ATOM 1543 O O . CYS A 1 207 ? -5.124 -8.606 -8.754 1.00 81.75 207 CYS A O 1
ATOM 1545 N N . HIS A 1 208 ? -3.082 -8.701 -7.827 1.00 85.75 208 HIS A N 1
ATOM 1546 C CA . HIS A 1 208 ? -2.501 -7.555 -8.516 1.00 85.75 208 HIS A CA 1
ATOM 1547 C C . HIS A 1 208 ? -1.308 -7.998 -9.348 1.00 85.75 208 HIS A C 1
ATOM 1549 O O . HIS A 1 208 ? -0.388 -8.610 -8.817 1.00 85.75 208 HIS A O 1
ATOM 1555 N N . LEU A 1 209 ? -1.287 -7.622 -10.625 1.00 89.12 209 LEU A N 1
ATOM 1556 C CA . LEU A 1 209 ? -0.128 -7.743 -11.501 1.00 89.12 209 LEU A CA 1
ATOM 1557 C C . LEU A 1 209 ? 0.544 -6.387 -11.676 1.00 89.12 209 LEU A C 1
ATOM 1559 O O . LEU A 1 209 ? -0.072 -5.452 -12.180 1.00 89.12 209 LEU A O 1
ATOM 1563 N N . GLN A 1 210 ? 1.828 -6.306 -11.337 1.00 88.06 210 GLN A N 1
ATOM 1564 C CA . GLN A 1 210 ? 2.697 -5.215 -11.750 1.00 88.06 210 GLN A CA 1
ATOM 1565 C C . GLN A 1 210 ? 3.423 -5.553 -13.046 1.00 88.06 210 GLN A C 1
ATOM 1567 O O . GLN A 1 210 ? 4.034 -6.617 -13.201 1.00 88.06 210 GLN A O 1
ATOM 1572 N N . TYR A 1 211 ? 3.430 -4.592 -13.958 1.00 92.69 211 TYR A N 1
ATOM 1573 C CA . TYR A 1 211 ? 4.133 -4.703 -15.221 1.00 92.69 211 TYR A CA 1
ATOM 1574 C C . TYR A 1 211 ? 4.772 -3.374 -15.610 1.00 92.69 211 TYR A C 1
ATOM 1576 O O . TYR A 1 211 ? 4.300 -2.296 -15.260 1.00 92.69 211 TYR A O 1
ATOM 1584 N N . LYS A 1 212 ? 5.864 -3.452 -16.364 1.00 90.62 212 LYS A N 1
ATOM 1585 C CA . LYS A 1 212 ? 6.539 -2.300 -16.951 1.00 90.62 212 LYS A CA 1
ATOM 1586 C C . LYS A 1 212 ? 6.207 -2.248 -18.435 1.00 90.62 212 LYS A C 1
ATOM 1588 O O . LYS A 1 212 ? 6.405 -3.227 -19.149 1.00 90.62 212 LYS A O 1
ATOM 1593 N N . THR A 1 213 ? 5.682 -1.122 -18.896 1.00 93.88 213 THR A N 1
ATOM 1594 C CA . THR A 1 213 ? 5.420 -0.885 -20.324 1.00 93.88 213 THR A CA 1
ATOM 1595 C C . THR A 1 213 ? 6.728 -0.770 -21.114 1.00 93.88 213 THR A C 1
ATOM 1597 O O . THR A 1 213 ? 7.800 -0.581 -20.534 1.00 93.88 213 THR A O 1
ATOM 1600 N N . VAL A 1 214 ? 6.659 -0.802 -22.448 1.00 91.94 214 VAL A N 1
ATOM 1601 C CA . VAL A 1 214 ? 7.834 -0.562 -23.311 1.00 91.94 214 VAL A CA 1
ATOM 1602 C C . VAL A 1 214 ? 8.456 0.821 -23.117 1.00 91.94 214 VAL A C 1
ATOM 1604 O O . VAL A 1 214 ? 9.654 0.990 -23.322 1.00 91.94 214 VAL A O 1
ATOM 1607 N N . GLN A 1 215 ? 7.663 1.804 -22.684 1.00 91.38 215 GLN A N 1
ATOM 1608 C CA . GLN A 1 215 ? 8.127 3.146 -22.329 1.00 91.38 215 GLN A CA 1
ATOM 1609 C C . GLN A 1 215 ? 8.837 3.184 -20.968 1.00 91.38 215 GLN A C 1
ATOM 1611 O O . GLN A 1 215 ? 9.370 4.216 -20.572 1.00 91.38 215 GLN A O 1
ATOM 1616 N N . GLY A 1 216 ? 8.842 2.070 -20.238 1.00 83.81 216 GLY A N 1
ATOM 1617 C CA . GLY A 1 216 ? 9.434 1.964 -18.917 1.00 83.81 216 GLY A CA 1
ATOM 1618 C C . GLY A 1 216 ? 8.526 2.419 -17.772 1.00 83.81 216 GLY A C 1
ATOM 1619 O O . GLY A 1 216 ? 8.978 2.441 -16.631 1.00 83.81 216 GLY A O 1
ATOM 1620 N N . GLU A 1 217 ? 7.265 2.752 -18.049 1.00 83.69 217 GLU A N 1
ATOM 1621 C CA . GLU A 1 217 ? 6.279 3.130 -17.032 1.00 83.69 217 GLU A CA 1
ATOM 1622 C C . GLU A 1 217 ? 5.824 1.884 -16.259 1.00 83.69 217 GLU A C 1
ATOM 1624 O O . GLU A 1 217 ? 5.386 0.910 -16.882 1.00 83.69 217 GLU A O 1
ATOM 1629 N N . LEU A 1 218 ? 5.940 1.913 -14.928 1.00 84.25 218 LEU A N 1
ATOM 1630 C CA . LEU A 1 218 ? 5.416 0.876 -14.039 1.00 84.25 218 LEU A CA 1
ATOM 1631 C C . LEU A 1 218 ? 3.904 1.066 -13.881 1.00 84.25 218 LEU A C 1
ATOM 1633 O O . LEU A 1 218 ? 3.444 2.170 -13.597 1.00 84.25 218 LEU A O 1
ATOM 1637 N N . LYS A 1 219 ? 3.136 -0.003 -14.079 1.00 88.75 219 LYS A N 1
ATOM 1638 C CA . LYS A 1 219 ? 1.677 -0.023 -13.943 1.00 88.75 219 LYS A CA 1
ATOM 1639 C C . LYS A 1 219 ? 1.230 -1.235 -13.152 1.00 88.75 219 LYS A C 1
ATOM 1641 O O . LYS A 1 219 ? 1.945 -2.234 -13.071 1.00 88.75 219 LYS A O 1
ATOM 1646 N N . SER A 1 220 ? 0.020 -1.146 -12.617 1.00 88.44 220 SER A N 1
ATOM 1647 C CA . SER A 1 220 ? -0.668 -2.244 -11.958 1.00 88.44 220 SER A CA 1
ATOM 1648 C C . SER A 1 220 ? -1.992 -2.544 -12.658 1.00 88.44 220 SER A C 1
ATOM 1650 O O . SER A 1 220 ? -2.640 -1.653 -13.205 1.00 88.44 220 SER A O 1
ATOM 1652 N N . ALA A 1 221 ? -2.377 -3.814 -12.661 1.00 90.12 221 ALA A N 1
ATOM 1653 C CA . ALA A 1 221 ? -3.701 -4.268 -13.056 1.00 90.12 221 ALA A CA 1
ATOM 1654 C C . ALA A 1 221 ? -4.236 -5.238 -12.003 1.00 90.12 221 ALA A C 1
ATOM 1656 O O . ALA A 1 221 ? -3.478 -6.021 -11.425 1.00 90.12 221 ALA A O 1
ATOM 1657 N N . LEU A 1 222 ? -5.541 -5.186 -11.758 1.00 89.69 222 LEU A N 1
ATOM 1658 C CA . LEU A 1 222 ? -6.247 -6.246 -11.057 1.00 89.69 222 LEU A CA 1
ATOM 1659 C C . LEU A 1 222 ? -6.234 -7.504 -11.900 1.00 89.69 222 LEU A C 1
ATOM 1661 O O . LEU A 1 222 ? -6.107 -7.466 -13.113 1.00 89.69 222 LEU A O 1
ATOM 1665 N N . CYS A 1 223 ? -6.332 -8.630 -11.236 1.00 87.31 223 CYS A N 1
ATOM 1666 C CA . CYS A 1 223 ? -5.987 -9.910 -11.817 1.00 87.31 223 CYS A CA 1
ATOM 1667 C C . CYS A 1 223 ? -6.940 -11.003 -11.302 1.00 87.31 223 CYS A C 1
ATOM 1669 O O . CYS A 1 223 ? -6.887 -12.150 -11.726 1.00 87.31 223 CYS A O 1
ATOM 1671 N N . THR A 1 224 ? -7.862 -10.630 -10.414 1.00 78.25 224 THR A N 1
ATOM 1672 C CA . THR A 1 224 ? -8.791 -11.493 -9.679 1.00 78.25 224 THR A CA 1
ATOM 1673 C C . THR A 1 224 ? -9.667 -12.361 -10.582 1.00 78.25 224 THR A C 1
ATOM 1675 O O . THR A 1 224 ? -10.010 -13.476 -10.201 1.00 78.25 224 THR A O 1
ATOM 1678 N N . GLU A 1 225 ? -9.999 -11.888 -11.785 1.00 73.31 225 GLU A N 1
ATOM 1679 C CA . GLU A 1 225 ? -10.816 -12.633 -12.757 1.00 73.31 225 GLU A CA 1
ATOM 1680 C C . GLU A 1 225 ? -9.987 -13.311 -13.860 1.00 73.31 225 GLU A C 1
ATOM 1682 O O . GLU A 1 225 ? -10.517 -14.073 -14.672 1.00 73.31 225 GLU A O 1
ATOM 1687 N N . ALA A 1 226 ? -8.675 -13.075 -13.888 1.00 77.62 226 ALA A N 1
ATOM 1688 C CA . ALA A 1 226 ? -7.799 -13.593 -14.922 1.00 77.62 226 ALA A CA 1
ATOM 1689 C C . ALA A 1 226 ? -7.484 -15.082 -14.661 1.00 77.62 226 ALA A C 1
ATOM 1691 O O . ALA A 1 226 ? -7.018 -15.420 -13.568 1.00 77.62 226 ALA A O 1
ATOM 1692 N N . PRO A 1 227 ? -7.629 -15.988 -15.650 1.00 78.00 227 PRO A N 1
ATOM 1693 C CA . PRO A 1 227 ? -7.277 -17.406 -15.489 1.00 78.00 227 PRO A CA 1
ATOM 1694 C C . PRO A 1 227 ? -5.846 -17.628 -14.977 1.00 78.00 227 PRO A C 1
ATOM 1696 O O . PRO A 1 227 ? -5.595 -18.514 -14.164 1.00 78.00 227 PRO A O 1
ATOM 1699 N N . ILE A 1 228 ? -4.925 -16.756 -15.387 1.00 75.69 228 ILE A N 1
ATOM 1700 C CA . ILE A 1 228 ? -3.523 -16.765 -14.964 1.00 75.69 228 ILE A CA 1
ATOM 1701 C C . ILE A 1 228 ? -3.329 -16.611 -13.448 1.00 75.69 228 ILE A C 1
ATOM 1703 O O . ILE A 1 228 ? -2.361 -17.121 -12.891 1.00 75.69 228 ILE A O 1
ATOM 1707 N N . CYS A 1 229 ? -4.244 -15.940 -12.753 1.00 75.19 229 CYS A N 1
ATOM 1708 C CA . CYS A 1 229 ? -4.148 -15.774 -11.305 1.00 75.19 229 CYS A CA 1
ATOM 1709 C C . CYS A 1 229 ? -4.549 -17.031 -10.551 1.00 75.19 229 CYS A C 1
ATOM 1711 O O . CYS A 1 229 ? -4.010 -17.299 -9.479 1.00 75.19 229 CYS A O 1
ATOM 1713 N N . ARG A 1 230 ? -5.415 -17.851 -11.153 1.00 77.81 230 ARG A N 1
ATOM 1714 C CA . ARG A 1 230 ? -5.684 -19.199 -10.658 1.00 77.81 230 ARG A CA 1
ATOM 1715 C C . ARG A 1 230 ? -4.451 -20.090 -10.815 1.00 77.81 230 ARG A C 1
ATOM 1717 O O . ARG A 1 230 ? -4.050 -20.723 -9.847 1.00 77.81 230 ARG A O 1
ATOM 1724 N N . GLU A 1 231 ? -3.799 -20.058 -11.980 1.00 75.50 231 GLU A N 1
ATOM 1725 C CA . GLU A 1 231 ? -2.544 -20.797 -12.205 1.00 75.50 231 GLU A CA 1
ATOM 1726 C C . GLU A 1 231 ? -1.442 -20.385 -11.217 1.00 75.50 231 GLU A C 1
ATOM 1728 O O . GLU A 1 231 ? -0.699 -21.236 -10.730 1.00 75.50 231 GLU A O 1
ATOM 1733 N N . TRP A 1 232 ? -1.353 -19.095 -10.870 1.00 74.38 232 TRP A N 1
ATOM 1734 C CA . TRP A 1 232 ? -0.436 -18.633 -9.828 1.00 74.38 232 TRP A CA 1
ATOM 1735 C C . TRP A 1 232 ? -0.762 -19.257 -8.476 1.00 74.38 232 TRP A C 1
ATOM 1737 O O . TRP A 1 232 ? 0.131 -19.809 -7.836 1.00 74.38 232 TRP A O 1
ATOM 1747 N N . ALA A 1 233 ? -2.013 -19.137 -8.020 1.00 73.00 233 ALA A N 1
ATOM 1748 C CA . ALA A 1 233 ? -2.429 -19.643 -6.713 1.00 73.00 233 ALA A CA 1
ATOM 1749 C C . ALA A 1 233 ? -2.160 -21.151 -6.582 1.00 73.00 233 ALA A C 1
ATOM 1751 O O . ALA A 1 233 ? -1.789 -21.631 -5.512 1.00 73.00 233 ALA A O 1
ATOM 1752 N N . GLU A 1 234 ? -2.286 -21.884 -7.688 1.00 80.88 234 GLU A N 1
ATOM 1753 C CA . GLU A 1 234 ? -2.049 -23.323 -7.754 1.00 80.88 234 GLU A CA 1
ATOM 1754 C C . GLU A 1 234 ? -0.563 -23.694 -7.913 1.00 80.88 234 GLU A C 1
ATOM 1756 O O . GLU A 1 234 ? -0.162 -24.790 -7.519 1.00 80.88 234 GLU A O 1
ATOM 1761 N N . SER A 1 235 ? 0.282 -22.832 -8.493 1.00 80.50 235 SER A N 1
ATOM 1762 C CA . SER A 1 235 ? 1.698 -23.140 -8.769 1.00 80.50 235 SER A CA 1
ATOM 1763 C C . SER A 1 235 ? 2.638 -21.915 -8.749 1.00 80.50 235 SER A C 1
ATOM 1765 O O . SER A 1 235 ? 3.251 -21.578 -9.771 1.00 80.50 235 SER A O 1
ATOM 1767 N N . PRO A 1 236 ? 2.873 -21.289 -7.575 1.00 76.00 236 PRO A N 1
ATOM 1768 C CA . PRO A 1 236 ? 3.723 -20.098 -7.460 1.00 76.00 236 PRO A CA 1
ATOM 1769 C C . PRO A 1 236 ? 5.161 -20.244 -8.012 1.00 76.00 236 PRO A C 1
ATOM 1771 O O . PRO A 1 236 ? 5.646 -19.312 -8.659 1.00 76.00 236 PRO A O 1
ATOM 1774 N N . PRO A 1 237 ? 5.881 -21.376 -7.825 1.00 77.50 237 PRO A N 1
ATOM 1775 C CA . PRO A 1 237 ? 7.270 -21.501 -8.282 1.00 77.50 237 PRO A CA 1
ATOM 1776 C C . PRO A 1 237 ? 7.441 -21.456 -9.804 1.00 77.50 237 PRO A C 1
ATOM 1778 O O . PRO A 1 237 ? 8.403 -20.867 -10.292 1.00 77.50 237 PRO A O 1
ATOM 1781 N N . GLU A 1 238 ? 6.528 -22.071 -10.561 1.00 78.69 238 GLU A N 1
ATOM 1782 C CA . GLU A 1 238 ? 6.579 -22.061 -12.029 1.00 78.69 238 GLU A CA 1
ATOM 1783 C C . GLU A 1 238 ? 6.265 -20.674 -12.581 1.00 78.69 238 GLU A C 1
ATOM 1785 O O . GLU A 1 238 ? 6.872 -20.232 -13.557 1.00 78.69 238 GLU A O 1
ATOM 1790 N N . PHE A 1 239 ? 5.366 -19.953 -11.915 1.00 77.50 239 PHE A N 1
ATOM 1791 C CA . PHE A 1 239 ? 5.051 -18.590 -12.294 1.00 77.50 239 PHE A CA 1
ATOM 1792 C C . PHE A 1 239 ? 6.193 -17.619 -12.001 1.00 77.50 239 PHE A C 1
ATOM 1794 O O . PHE A 1 239 ? 6.507 -16.771 -12.834 1.00 77.50 239 PHE A O 1
ATOM 1801 N N . ASN A 1 240 ? 6.872 -17.768 -10.861 1.00 79.00 240 ASN A N 1
ATOM 1802 C CA . ASN A 1 240 ? 8.009 -16.920 -10.506 1.00 79.00 240 ASN A CA 1
ATOM 1803 C C . ASN A 1 240 ? 9.127 -16.952 -11.561 1.00 79.00 240 ASN A C 1
ATOM 1805 O O . ASN A 1 240 ? 9.817 -15.954 -11.746 1.00 79.00 240 ASN A O 1
ATOM 1809 N N . LYS A 1 241 ? 9.260 -18.046 -12.326 1.00 86.00 241 LYS A N 1
ATOM 1810 C CA . LYS A 1 241 ? 10.190 -18.124 -13.471 1.00 86.00 241 LYS A CA 1
ATOM 1811 C C . LYS A 1 241 ? 9.822 -17.182 -14.623 1.00 86.00 241 LYS A C 1
ATOM 1813 O O . LYS A 1 241 ? 10.667 -16.893 -15.462 1.00 86.00 241 LYS A O 1
ATOM 1818 N N . ARG A 1 242 ? 8.568 -16.730 -14.686 1.00 86.50 242 ARG A N 1
ATOM 1819 C CA . ARG A 1 242 ? 8.045 -15.818 -15.712 1.00 86.50 242 ARG A CA 1
ATOM 1820 C C . ARG A 1 242 ? 8.181 -14.348 -15.324 1.00 86.50 242 ARG A C 1
ATOM 1822 O O . ARG A 1 242 ? 8.014 -13.484 -16.184 1.00 86.50 242 ARG A O 1
ATOM 1829 N N . ILE A 1 243 ? 8.512 -14.040 -14.070 1.00 87.88 243 ILE A N 1
ATOM 1830 C CA . ILE A 1 243 ? 8.872 -12.676 -13.674 1.00 87.88 243 ILE A CA 1
ATOM 1831 C C . ILE A 1 243 ? 10.092 -12.222 -14.489 1.00 87.88 243 ILE A C 1
ATOM 1833 O O . ILE A 1 243 ? 11.049 -12.968 -14.678 1.00 87.88 243 ILE A O 1
ATOM 1837 N N . GLY A 1 244 ? 10.026 -11.009 -15.036 1.00 87.12 244 GLY A N 1
ATOM 1838 C CA . GLY A 1 244 ? 10.996 -10.465 -15.986 1.00 87.12 244 GLY A CA 1
ATOM 1839 C C . GLY A 1 244 ? 10.746 -10.848 -17.451 1.00 87.12 244 GLY A C 1
ATOM 1840 O O . GLY A 1 244 ? 11.406 -10.302 -18.335 1.00 87.12 244 GLY A O 1
ATOM 1841 N N . SER A 1 245 ? 9.788 -11.737 -17.738 1.00 93.19 245 SER A N 1
ATOM 1842 C CA . SER A 1 245 ? 9.414 -12.089 -19.113 1.00 93.19 245 SER A CA 1
ATOM 1843 C C . SER A 1 245 ? 8.527 -11.020 -19.747 1.00 93.19 245 SER A C 1
ATOM 1845 O O . SER A 1 245 ? 7.811 -10.288 -19.057 1.00 93.19 245 SER A O 1
ATOM 1847 N N . ARG A 1 246 ? 8.562 -10.947 -21.082 1.00 95.44 246 ARG A N 1
ATOM 1848 C CA . ARG A 1 246 ? 7.709 -10.053 -21.871 1.00 95.44 246 ARG A CA 1
ATOM 1849 C C . ARG A 1 246 ? 6.408 -10.746 -22.265 1.00 95.44 246 ARG A C 1
ATOM 1851 O O . ARG A 1 246 ? 6.408 -11.911 -22.659 1.00 95.44 246 ARG A O 1
ATOM 1858 N N . ALA A 1 247 ? 5.309 -10.009 -22.201 1.00 95.56 247 ALA A N 1
ATOM 1859 C CA . ALA A 1 247 ? 3.998 -10.478 -22.614 1.00 95.56 247 ALA A CA 1
ATOM 1860 C C . ALA A 1 247 ? 3.160 -9.348 -23.218 1.00 95.56 247 ALA A C 1
ATOM 1862 O O . ALA A 1 247 ? 3.390 -8.164 -22.970 1.00 95.56 247 ALA A O 1
ATOM 1863 N N . THR A 1 248 ? 2.159 -9.723 -23.999 1.00 96.12 248 THR A N 1
ATOM 1864 C CA . THR A 1 248 ? 1.070 -8.834 -24.394 1.00 96.12 248 THR A CA 1
ATOM 1865 C C . THR A 1 248 ? -0.062 -8.991 -23.385 1.00 96.12 248 THR A C 1
ATOM 1867 O O . THR A 1 248 ? -0.576 -10.092 -23.197 1.00 96.12 248 THR A O 1
ATOM 1870 N N . LEU A 1 249 ? -0.449 -7.900 -22.723 1.00 94.75 249 LEU A N 1
ATOM 1871 C CA . LEU A 1 249 ? -1.535 -7.887 -21.743 1.00 94.75 249 LEU A CA 1
ATOM 1872 C C . LEU A 1 249 ? -2.818 -7.376 -22.391 1.00 94.75 249 LEU A C 1
ATOM 1874 O O . LEU A 1 249 ? -2.806 -6.378 -23.112 1.00 94.75 249 LEU A O 1
ATOM 1878 N N . THR A 1 250 ? -3.929 -8.032 -22.095 1.00 94.62 250 THR A N 1
ATOM 1879 C CA . THR A 1 250 ? -5.275 -7.594 -22.460 1.00 94.62 250 THR A CA 1
ATOM 1880 C C . THR A 1 250 ? -5.970 -7.127 -21.191 1.00 94.62 250 THR A C 1
ATOM 1882 O O . THR A 1 250 ? -6.215 -7.933 -20.296 1.00 94.62 250 THR A O 1
ATOM 1885 N N . LEU A 1 251 ? -6.244 -5.828 -21.100 1.00 93.62 251 LEU A N 1
ATOM 1886 C CA . LEU A 1 251 ? -6.786 -5.159 -19.922 1.00 93.62 251 LEU A CA 1
ATOM 1887 C C . LEU A 1 251 ? -8.211 -4.677 -20.204 1.00 93.62 251 LEU A C 1
ATOM 1889 O O . LEU A 1 251 ? -8.440 -3.960 -21.173 1.00 93.62 251 LEU A O 1
ATOM 1893 N N . GLY A 1 252 ? -9.173 -5.059 -19.377 1.00 91.31 252 GLY A N 1
ATOM 1894 C CA . GLY A 1 252 ? -10.457 -4.385 -19.253 1.00 91.31 252 GLY A CA 1
ATOM 1895 C C . GLY A 1 252 ? -10.423 -3.313 -18.168 1.00 91.31 252 GLY A C 1
ATOM 1896 O O . GLY A 1 252 ? -9.373 -2.968 -17.630 1.00 91.31 252 GLY A O 1
ATOM 1897 N N . SER A 1 253 ? -11.601 -2.801 -17.835 1.00 86.56 253 SER A N 1
ATOM 1898 C CA . SER A 1 253 ? -11.811 -1.908 -16.697 1.00 86.56 253 SER A CA 1
ATOM 1899 C C . SER A 1 253 ? -12.709 -2.604 -15.685 1.00 86.56 253 SER A C 1
ATOM 1901 O O . SER A 1 253 ? -13.737 -3.169 -16.055 1.00 86.56 253 SER A O 1
ATOM 1903 N N . GLN A 1 254 ? -12.323 -2.560 -14.413 1.00 82.38 254 GLN A N 1
ATOM 1904 C CA . GLN A 1 254 ? -13.102 -3.119 -13.317 1.00 82.38 254 GLN A CA 1
ATOM 1905 C C . GLN A 1 254 ? -13.328 -2.049 -12.260 1.00 82.38 254 GLN A C 1
ATOM 1907 O O . GLN A 1 254 ? -12.390 -1.413 -11.775 1.00 82.38 254 GLN A O 1
ATOM 1912 N N . PHE A 1 255 ? -14.595 -1.843 -11.917 1.00 77.06 255 PHE A N 1
ATOM 1913 C CA . PHE A 1 255 ? -14.961 -1.006 -10.788 1.00 77.06 255 PHE A CA 1
ATOM 1914 C C . PHE A 1 255 ? -14.716 -1.779 -9.494 1.00 77.06 255 PHE A C 1
ATOM 1916 O O . PHE A 1 255 ? -15.216 -2.891 -9.340 1.00 77.06 255 PHE A O 1
ATOM 1923 N N . VAL A 1 256 ? -13.962 -1.180 -8.578 1.00 73.50 256 VAL A N 1
ATOM 1924 C CA . VAL A 1 256 ? -13.691 -1.720 -7.244 1.00 73.50 256 VAL A CA 1
ATOM 1925 C C . VAL A 1 256 ? -14.596 -0.995 -6.248 1.00 73.50 256 VAL A C 1
ATOM 1927 O O . VAL A 1 256 ? -14.334 0.177 -5.938 1.00 73.50 256 VAL A O 1
ATOM 1930 N N . PRO A 1 257 ? -15.660 -1.646 -5.740 1.00 59.56 257 PRO A N 1
ATOM 1931 C CA . PRO A 1 257 ? -16.606 -1.017 -4.823 1.00 59.56 257 PRO A CA 1
ATOM 1932 C C . PRO A 1 257 ? -15.936 -0.498 -3.551 1.00 59.56 257 PRO A C 1
ATOM 1934 O O . PRO A 1 257 ? -16.293 0.571 -3.060 1.00 59.56 257 PRO A O 1
ATOM 1937 N N . GLU A 1 258 ? -14.927 -1.214 -3.048 1.00 52.47 258 GLU A N 1
ATOM 1938 C CA . GLU A 1 258 ? -14.226 -0.896 -1.803 1.00 52.47 258 GLU A CA 1
ATOM 1939 C C . GLU A 1 258 ? -13.461 0.433 -1.856 1.00 52.47 258 GLU A C 1
ATOM 1941 O O . GLU A 1 258 ? -13.168 1.002 -0.797 1.00 52.47 258 GLU A O 1
ATOM 1946 N N . GLY A 1 259 ? -13.156 0.924 -3.063 1.00 50.94 259 GLY A N 1
ATOM 1947 C CA . GLY A 1 259 ? -12.421 2.165 -3.303 1.00 50.94 259 GLY A CA 1
ATOM 1948 C C . GLY A 1 259 ? -13.154 3.198 -4.159 1.00 50.94 259 GLY A C 1
ATOM 1949 O O . GLY A 1 259 ? -12.643 4.302 -4.307 1.00 50.94 259 GLY A O 1
ATOM 1950 N N . GLY A 1 260 ? -14.313 2.871 -4.740 1.00 63.94 260 GLY A N 1
ATOM 1951 C CA . GLY A 1 260 ? -15.027 3.771 -5.654 1.00 63.94 260 GLY A CA 1
ATOM 1952 C C . GLY A 1 260 ? -14.227 4.139 -6.911 1.00 63.94 260 GLY A C 1
ATOM 1953 O O . GLY A 1 260 ? -14.492 5.167 -7.532 1.00 63.94 260 GLY A O 1
ATOM 1954 N N . VAL A 1 261 ? -13.231 3.327 -7.273 1.00 68.69 261 VAL A N 1
ATOM 1955 C CA . VAL A 1 261 ? -12.309 3.570 -8.388 1.00 68.69 261 VAL A CA 1
ATOM 1956 C C . VAL A 1 261 ? -12.500 2.526 -9.476 1.00 68.69 261 VAL A C 1
ATOM 1958 O O . VAL A 1 261 ? -12.883 1.389 -9.211 1.00 68.69 261 VAL A O 1
ATOM 1961 N N . THR A 1 262 ? -12.214 2.917 -10.714 1.00 76.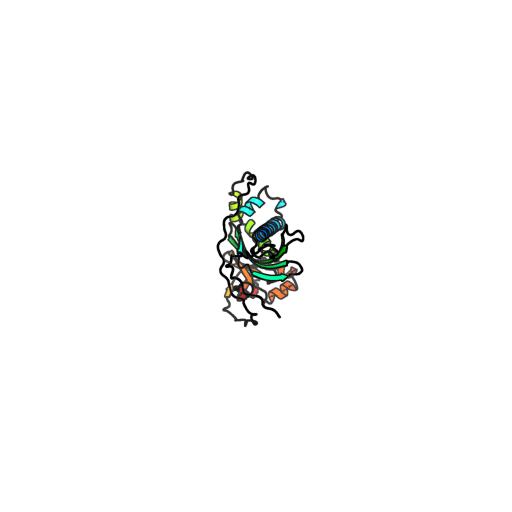56 262 THR A N 1
ATOM 1962 C CA . THR A 1 262 ? -12.087 1.977 -11.829 1.00 76.56 262 THR A CA 1
ATOM 1963 C C . THR A 1 262 ? -10.606 1.735 -12.066 1.00 76.56 262 THR A C 1
ATOM 1965 O O . THR A 1 262 ? -9.868 2.689 -12.309 1.00 76.56 262 THR A O 1
ATOM 1968 N N . LEU A 1 263 ? -10.177 0.481 -11.962 1.00 82.44 263 LEU A N 1
ATOM 1969 C CA . LEU A 1 263 ? -8.802 0.060 -12.216 1.00 82.44 263 LEU A CA 1
ATOM 1970 C C . LEU A 1 263 ? -8.739 -0.769 -13.499 1.00 82.44 263 LEU A C 1
ATOM 1972 O O . LEU A 1 263 ? -9.738 -1.359 -13.923 1.00 82.44 263 LEU A O 1
ATOM 1976 N N . ASP A 1 264 ? -7.555 -0.824 -14.105 1.00 89.56 264 ASP A N 1
ATOM 1977 C CA . ASP A 1 264 ? -7.282 -1.786 -15.170 1.00 89.56 264 ASP A CA 1
ATOM 1978 C C . ASP A 1 264 ? -7.411 -3.204 -14.591 1.00 89.56 264 ASP A C 1
ATOM 1980 O O . ASP A 1 264 ? -6.888 -3.484 -13.511 1.00 89.56 264 ASP A O 1
ATOM 1984 N N . SER A 1 265 ? -8.098 -4.100 -15.299 1.00 91.38 265 SER A N 1
ATOM 1985 C CA . SER A 1 265 ? -8.261 -5.506 -14.912 1.00 91.38 265 SER A CA 1
ATOM 1986 C C . SER A 1 265 ? -7.752 -6.417 -16.017 1.00 91.38 265 SER A C 1
ATOM 1988 O O . SER A 1 265 ? -8.105 -6.261 -17.180 1.00 91.38 265 SER A O 1
ATOM 1990 N N . LEU A 1 266 ? -6.877 -7.354 -15.686 1.00 91.69 266 LEU A N 1
ATOM 1991 C CA . LEU A 1 266 ? -6.272 -8.286 -16.614 1.00 91.69 266 LEU A CA 1
ATOM 1992 C C . LEU A 1 266 ? -7.314 -9.316 -17.041 1.00 91.69 266 LEU A C 1
ATOM 1994 O O . LEU A 1 266 ? -7.807 -10.099 -16.241 1.00 91.69 266 LEU A O 1
ATOM 1998 N N . HIS A 1 267 ? -7.619 -9.337 -18.330 1.00 90.94 267 HIS A N 1
ATOM 1999 C CA . HIS A 1 267 ? -8.500 -10.331 -18.937 1.00 90.94 267 HIS A CA 1
ATOM 2000 C C . HIS A 1 267 ? -7.703 -11.439 -19.631 1.00 90.94 267 HIS A C 1
ATOM 2002 O O . HIS A 1 267 ? -8.171 -12.569 -19.746 1.00 90.94 267 HIS A O 1
ATOM 2008 N N . GLY A 1 268 ? -6.496 -11.127 -20.110 1.00 90.25 268 GLY A N 1
ATOM 2009 C CA . GLY A 1 268 ? -5.675 -12.083 -20.843 1.00 90.25 268 GLY A CA 1
ATOM 2010 C C . GLY A 1 268 ? -4.210 -11.686 -20.910 1.00 90.25 268 GLY A C 1
ATOM 2011 O O . GLY A 1 268 ? -3.853 -10.514 -20.795 1.00 90.25 268 GLY A O 1
ATOM 2012 N N . ILE A 1 269 ? -3.366 -12.687 -21.117 1.00 91.44 269 ILE A N 1
ATOM 2013 C CA . ILE A 1 269 ? -1.919 -12.549 -21.226 1.00 91.44 269 ILE A CA 1
ATOM 2014 C C . ILE A 1 269 ? -1.394 -13.503 -22.293 1.00 91.44 269 ILE A C 1
ATOM 2016 O O . ILE A 1 269 ? -1.694 -14.695 -22.290 1.00 91.44 269 ILE A O 1
ATOM 2020 N N . GLU A 1 270 ? -0.594 -12.974 -23.203 1.00 93.12 270 GLU A N 1
ATOM 2021 C CA . GLU A 1 270 ? 0.062 -13.754 -24.242 1.00 93.12 270 GLU A CA 1
ATOM 2022 C C . GLU A 1 270 ? 1.571 -13.596 -24.088 1.00 93.12 270 GLU A C 1
ATOM 2024 O O . GLU A 1 270 ? 2.128 -12.513 -24.279 1.00 93.12 270 GLU A O 1
ATOM 2029 N N . TRP A 1 271 ? 2.238 -14.672 -23.680 1.00 90.31 271 TRP A N 1
ATOM 2030 C CA . TRP A 1 271 ? 3.680 -14.671 -23.467 1.00 90.31 271 TRP A CA 1
ATOM 2031 C C . TRP A 1 271 ? 4.415 -14.594 -24.797 1.00 90.31 271 TRP A C 1
ATOM 2033 O O . TRP A 1 271 ? 4.123 -15.361 -25.714 1.00 90.31 271 TRP A O 1
ATOM 2043 N N . LYS A 1 272 ? 5.413 -13.714 -24.882 1.00 87.44 272 LYS A N 1
ATOM 2044 C CA . LYS A 1 272 ? 6.353 -13.746 -25.999 1.00 87.44 272 LYS A CA 1
ATOM 2045 C C . LYS A 1 272 ? 7.455 -14.749 -25.678 1.00 87.44 272 LYS A C 1
ATOM 2047 O O . LYS A 1 272 ? 8.215 -14.538 -24.734 1.00 87.44 272 LYS A O 1
ATOM 2052 N N . LEU A 1 273 ? 7.467 -15.842 -26.440 1.00 74.44 273 LEU A N 1
ATOM 2053 C CA . LEU A 1 273 ? 8.557 -16.820 -26.481 1.00 74.44 273 LEU A CA 1
ATOM 2054 C C . LEU A 1 273 ? 9.818 -16.205 -27.100 1.00 74.44 273 LEU A C 1
ATOM 2056 O O . LEU A 1 273 ? 9.675 -15.371 -28.025 1.00 74.44 273 LEU A O 1
#

Radius of gyration: 28.78 Å; chains: 1; bounding box: 94×60×94 Å